Protein AF-A0A965BG59-F1 (afdb_monomer)

Secondary structure (DSSP, 8-state):
------PPPPPHHHHHHHHHHHHHTT-HHHHHHHHHHHHHH-TT-HHHHHHHHHHHHHHT-HHHHHHHHHHHHHHS-TTSTHHHHHHHHHHHHHHHTT-HHHHHHHIIIIIHHHGGG-TTTHHHHHHHHHHHHHTTSSGGGTPPP-GGGGS--SPPPTTTTT-HHHHHHHHHHHHHHT-HHHHHHHHHHHHHHHHH--STTTTTHHHHHHHHHHHHHHHHTT-HHHHHHHHHHHHHHHTTS-S-GGGGHHHHHHHHHHHHHHS--HHHHHHHHHHHHH-SS--HHHHHHHHHHHHHTT-HHHHHHHHHHHHHHTTTS-TT-HHHHHHHHHHHT-

Mean predicted aligned error: 5.62 Å

Nearest PDB structures (foldseek):
  5dse-assembly2_C  TM=5.560E-01  e=7.388E-03  Homo sapiens
  2vq2-assembly1_A-2  TM=5.352E-01  e=4.210E-02  Neisseria meningitidis
  3ieg-assembly2_B  TM=3.096E-01  e=1.153E-02  Mus musculus
  4hnw-assembly1_A  TM=2.136E-01  e=9.458E-02  Saccharomyces cerevisiae S288C
  7naz-assembly1_A  TM=4.293E-01  e=1.815E+00  Mycolicibacterium smegmatis MC2 155

pLDDT: mean 89.11, std 12.11, range [37.62, 98.5]

Structure (mmCIF, N/CA/C/O backbone):
data_AF-A0A965BG59-F1
#
_entry.id   AF-A0A965BG59-F1
#
loop_
_atom_site.group_PDB
_atom_site.id
_atom_site.type_symbol
_atom_site.label_atom_id
_atom_site.label_alt_id
_atom_site.label_comp_id
_atom_site.label_asym_id
_atom_site.label_entity_id
_atom_site.label_seq_id
_atom_site.pdbx_PDB_ins_code
_atom_site.Cartn_x
_atom_site.Cartn_y
_atom_site.Cartn_z
_atom_site.occupancy
_atom_site.B_iso_or_equiv
_atom_site.auth_seq_id
_atom_site.auth_comp_id
_atom_site.auth_asym_id
_atom_site.auth_atom_id
_atom_site.pdbx_PDB_model_num
ATOM 1 N N . MET A 1 1 ? 2.542 11.753 -57.839 1.00 39.34 1 MET A N 1
ATOM 2 C CA . MET A 1 1 ? 3.133 10.810 -56.871 1.00 39.34 1 MET A CA 1
ATOM 3 C C . MET A 1 1 ? 3.612 11.627 -55.691 1.00 39.34 1 MET A C 1
ATOM 5 O O . MET A 1 1 ? 4.672 12.229 -55.769 1.00 39.34 1 MET A O 1
ATOM 9 N N . THR A 1 2 ? 2.773 11.761 -54.670 1.00 37.62 2 THR A N 1
ATOM 10 C CA . THR A 1 2 ? 3.162 12.312 -53.371 1.00 37.62 2 THR A CA 1
ATOM 11 C C . THR A 1 2 ? 3.798 11.175 -52.588 1.00 37.62 2 THR A C 1
ATOM 13 O O . THR A 1 2 ? 3.112 10.238 -52.198 1.00 37.62 2 THR A O 1
ATOM 16 N N . THR A 1 3 ? 5.120 11.213 -52.452 1.00 41.81 3 THR A N 1
ATOM 17 C CA . THR A 1 3 ? 5.855 10.423 -51.464 1.00 41.81 3 THR A CA 1
ATOM 18 C C . THR A 1 3 ? 5.394 10.882 -50.089 1.00 41.81 3 THR A C 1
ATOM 20 O O . THR A 1 3 ? 5.757 11.975 -49.651 1.00 41.81 3 THR A O 1
ATOM 23 N N . GLU A 1 4 ? 4.532 10.087 -49.457 1.00 42.97 4 GLU A N 1
ATOM 24 C CA . GLU A 1 4 ? 4.273 10.194 -48.028 1.00 42.97 4 GLU A CA 1
ATOM 25 C C . GLU A 1 4 ? 5.614 10.039 -47.313 1.00 42.97 4 GLU A C 1
ATOM 27 O O . GLU A 1 4 ? 6.353 9.079 -47.524 1.00 42.97 4 GLU A O 1
ATOM 32 N N . CYS A 1 5 ? 5.973 11.067 -46.550 1.00 39.03 5 CYS A N 1
ATOM 33 C CA . CYS A 1 5 ? 7.101 11.022 -45.642 1.00 39.03 5 CYS A CA 1
ATOM 34 C C . CYS A 1 5 ? 6.706 10.028 -44.544 1.00 39.03 5 CYS A C 1
ATOM 36 O O . CYS A 1 5 ? 5.938 10.392 -43.654 1.00 39.03 5 CYS A O 1
ATOM 38 N N . GLU A 1 6 ? 7.133 8.767 -44.660 1.00 41.16 6 GLU A N 1
ATOM 39 C CA . GLU A 1 6 ? 6.987 7.780 -43.590 1.00 41.16 6 GLU A CA 1
ATOM 40 C C . GLU A 1 6 ? 7.731 8.316 -42.367 1.00 41.16 6 GLU A C 1
ATOM 42 O O . GLU A 1 6 ? 8.960 8.291 -42.287 1.00 41.16 6 GLU A O 1
ATOM 47 N N . VAL A 1 7 ? 6.972 8.873 -41.426 1.00 49.62 7 VAL A N 1
ATOM 48 C CA . VAL A 1 7 ? 7.475 9.139 -40.085 1.00 49.62 7 VAL A CA 1
ATOM 49 C C . VAL A 1 7 ? 7.841 7.769 -39.509 1.00 49.62 7 VAL A C 1
ATOM 51 O O . VAL A 1 7 ? 6.976 6.888 -39.514 1.00 49.62 7 VAL A O 1
ATOM 54 N N . PRO A 1 8 ? 9.091 7.544 -39.063 1.00 59.38 8 PRO A N 1
ATOM 55 C CA . PRO A 1 8 ? 9.470 6.259 -38.494 1.00 59.38 8 PRO A CA 1
ATOM 56 C C . PRO A 1 8 ? 8.527 5.929 -37.338 1.00 59.38 8 PRO A C 1
ATOM 58 O O . PRO A 1 8 ? 8.178 6.810 -36.546 1.00 59.38 8 PRO A O 1
ATOM 61 N N . ALA A 1 9 ? 8.081 4.672 -37.276 1.00 64.75 9 ALA A N 1
ATOM 62 C CA . ALA A 1 9 ? 7.253 4.210 -36.173 1.00 64.75 9 ALA A CA 1
ATOM 63 C C . ALA A 1 9 ? 7.970 4.535 -34.847 1.00 64.75 9 ALA A C 1
ATOM 65 O O . ALA A 1 9 ? 9.176 4.291 -34.748 1.00 64.75 9 ALA A O 1
ATOM 66 N N . PRO A 1 10 ? 7.277 5.140 -33.866 1.00 73.81 10 PRO A N 1
ATOM 67 C CA . PRO A 1 10 ? 7.888 5.464 -32.586 1.00 73.81 10 PRO A CA 1
ATOM 68 C C . PRO A 1 10 ? 8.366 4.184 -31.899 1.00 73.81 10 PRO A C 1
ATOM 70 O O . PRO A 1 10 ? 7.708 3.152 -31.990 1.00 73.81 10 PRO A O 1
ATOM 73 N N . ASP A 1 11 ? 9.512 4.271 -31.229 1.00 90.25 11 ASP A N 1
ATOM 74 C CA . ASP A 1 11 ? 10.068 3.195 -30.407 1.00 90.25 11 ASP A CA 1
ATOM 75 C C . ASP A 1 11 ? 9.152 2.917 -29.198 1.00 90.25 11 ASP A C 1
ATOM 77 O O . ASP A 1 11 ? 8.570 3.851 -28.634 1.00 90.25 11 ASP A O 1
ATOM 81 N N . ILE A 1 12 ? 9.037 1.651 -28.786 1.00 92.88 12 ILE A N 1
ATOM 82 C CA . ILE A 1 12 ? 8.250 1.236 -27.615 1.00 92.88 12 ILE A CA 1
ATOM 83 C C . ILE A 1 12 ? 8.715 1.995 -26.371 1.00 92.88 12 ILE A C 1
ATOM 85 O O . ILE A 1 12 ? 7.879 2.469 -25.605 1.00 92.88 12 ILE A O 1
ATOM 89 N N . GLU A 1 13 ? 10.022 2.207 -26.202 1.00 94.31 13 GLU A N 1
ATOM 90 C CA . GLU A 1 13 ? 10.561 2.944 -25.051 1.00 94.31 13 GLU A CA 1
ATOM 91 C C . GLU A 1 13 ? 10.015 4.383 -24.973 1.00 94.31 13 GLU A C 1
ATOM 93 O O . GLU A 1 13 ? 9.689 4.891 -23.894 1.00 94.31 13 GLU A O 1
ATOM 98 N N . VAL A 1 14 ? 9.860 5.050 -26.121 1.00 96.00 14 VAL A N 1
ATOM 99 C CA . VAL A 1 14 ? 9.296 6.406 -26.186 1.00 96.00 14 VAL A CA 1
ATOM 100 C C . VAL A 1 14 ? 7.823 6.385 -25.790 1.00 96.00 14 VAL A C 1
ATOM 102 O O . VAL A 1 14 ? 7.395 7.216 -24.987 1.00 96.00 14 VAL A O 1
ATOM 105 N N . LEU A 1 15 ? 7.064 5.413 -26.300 1.00 97.38 15 LEU A N 1
ATOM 106 C CA . LEU A 1 15 ? 5.645 5.261 -25.983 1.00 97.38 15 LEU A CA 1
ATOM 107 C C . LEU A 1 15 ? 5.417 4.903 -24.509 1.00 97.38 15 LEU A C 1
ATOM 109 O O . LEU A 1 15 ? 4.492 5.428 -23.896 1.00 97.38 15 LEU A O 1
ATOM 113 N N . VAL A 1 16 ? 6.263 4.063 -23.909 1.00 97.31 16 VAL A N 1
ATOM 114 C CA . VAL A 1 16 ? 6.207 3.736 -22.474 1.00 97.31 16 VAL A CA 1
ATOM 115 C C . VAL A 1 16 ? 6.390 5.002 -21.634 1.00 97.31 16 VAL A C 1
ATOM 117 O O . VAL A 1 16 ? 5.594 5.280 -20.734 1.00 97.31 16 VAL A O 1
ATOM 120 N N . ASN A 1 17 ? 7.408 5.809 -21.941 1.00 96.62 17 ASN A N 1
ATOM 121 C CA . ASN A 1 17 ? 7.656 7.065 -21.233 1.00 96.62 17 ASN A CA 1
ATOM 122 C C . ASN A 1 17 ? 6.501 8.066 -21.400 1.00 96.62 17 ASN A C 1
ATOM 124 O O . ASN A 1 17 ? 6.111 8.740 -20.438 1.00 96.62 17 ASN A O 1
ATOM 128 N N . GLU A 1 18 ? 5.931 8.142 -22.603 1.00 97.62 18 GLU A N 1
ATOM 129 C CA . GLU A 1 18 ? 4.739 8.937 -22.889 1.00 97.62 18 GLU A CA 1
ATOM 130 C C . GLU A 1 18 ? 3.533 8.459 -22.071 1.00 97.62 18 GLU A C 1
ATOM 132 O O . GLU A 1 18 ? 2.906 9.274 -21.390 1.00 97.62 18 GLU A O 1
ATOM 137 N N . ALA A 1 19 ? 3.255 7.153 -22.052 1.00 97.94 19 ALA A N 1
ATOM 138 C CA . ALA A 1 19 ? 2.172 6.561 -21.272 1.00 97.94 19 ALA A CA 1
ATOM 139 C C . ALA A 1 19 ? 2.294 6.930 -19.788 1.00 97.94 19 ALA A C 1
ATOM 141 O O . ALA A 1 19 ? 1.343 7.443 -19.200 1.00 97.94 19 ALA A O 1
ATOM 142 N N . PHE A 1 20 ? 3.479 6.783 -19.189 1.00 96.25 20 PHE A N 1
ATOM 143 C CA . PHE A 1 20 ? 3.707 7.181 -17.798 1.00 96.25 20 PHE A CA 1
ATOM 144 C C . PHE A 1 20 ? 3.515 8.678 -17.550 1.00 96.25 20 PHE A C 1
ATOM 146 O O . PHE A 1 20 ? 3.001 9.074 -16.501 1.00 96.25 20 PHE A O 1
ATOM 153 N N . SER A 1 21 ? 3.916 9.525 -18.498 1.00 96.56 21 SER A N 1
ATOM 154 C CA . SER A 1 21 ? 3.672 10.967 -18.420 1.00 96.56 21 SER A CA 1
ATOM 155 C C . SER A 1 21 ? 2.171 11.279 -18.423 1.00 96.56 21 SER A C 1
ATOM 157 O O . SER A 1 21 ? 1.693 12.043 -17.581 1.00 96.56 21 SER A O 1
ATOM 159 N N . LEU A 1 22 ? 1.410 10.631 -19.310 1.00 97.50 22 LEU A N 1
ATOM 160 C CA . LEU A 1 22 ? -0.042 10.781 -19.411 1.00 97.50 22 LEU A CA 1
ATOM 161 C C . LEU A 1 22 ? -0.763 10.253 -18.162 1.00 97.50 22 LEU A C 1
ATOM 163 O O . LEU A 1 22 ? -1.662 10.931 -17.663 1.00 97.50 22 LEU A O 1
ATOM 167 N N . ILE A 1 23 ? -0.336 9.109 -17.613 1.00 94.81 23 ILE A N 1
ATOM 168 C CA . ILE A 1 23 ? -0.871 8.530 -16.368 1.00 94.81 23 ILE A CA 1
ATOM 169 C C . ILE A 1 23 ? -0.657 9.494 -15.197 1.00 94.81 23 ILE A C 1
ATOM 171 O O . ILE A 1 23 ? -1.621 9.868 -14.528 1.00 94.81 23 ILE A O 1
ATOM 175 N N . ARG A 1 24 ? 0.573 9.990 -14.993 1.00 90.88 24 ARG A N 1
ATOM 176 C CA . ARG A 1 24 ? 0.872 10.984 -13.940 1.00 90.88 24 ARG A CA 1
ATOM 177 C C . ARG A 1 24 ? 0.091 12.285 -14.133 1.00 90.88 24 ARG A C 1
ATOM 179 O O . ARG A 1 24 ? -0.345 12.895 -13.160 1.00 90.88 24 ARG A O 1
ATOM 186 N N . GLY A 1 25 ? -0.113 12.688 -15.387 1.00 92.50 25 GLY A N 1
ATOM 187 C CA . GLY A 1 25 ? -0.945 13.828 -15.769 1.00 92.50 25 GLY A CA 1
ATOM 188 C C . GLY A 1 25 ? -2.454 13.568 -15.705 1.00 92.50 25 GLY A C 1
ATOM 189 O O . GLY A 1 25 ? -3.223 14.484 -15.994 1.00 92.50 25 GLY A O 1
ATOM 190 N N . ARG A 1 26 ? -2.887 12.351 -15.343 1.00 91.88 26 ARG A N 1
ATOM 191 C CA . ARG A 1 26 ? -4.295 11.918 -15.259 1.00 91.88 26 ARG A CA 1
ATOM 192 C C . ARG A 1 26 ? -5.063 12.051 -16.576 1.00 91.88 26 ARG A C 1
ATOM 194 O O . ARG A 1 26 ? -6.280 12.229 -16.594 1.00 91.88 26 ARG A O 1
ATOM 201 N N . ARG A 1 27 ? -4.355 11.938 -17.699 1.00 95.81 27 ARG A N 1
ATOM 202 C CA . ARG A 1 27 ? -4.915 11.922 -19.058 1.00 95.81 27 ARG A CA 1
ATOM 203 C C . ARG A 1 27 ? -5.209 10.478 -19.464 1.00 95.81 27 ARG A C 1
ATOM 205 O O . ARG A 1 27 ? -4.628 9.965 -20.411 1.00 95.81 27 ARG A O 1
ATOM 212 N N . PHE A 1 28 ? -6.083 9.809 -18.706 1.00 95.25 28 PHE A N 1
ATOM 213 C CA . PHE A 1 28 ? -6.269 8.352 -18.782 1.00 95.25 28 PHE A CA 1
ATOM 214 C C . PHE A 1 28 ? -6.758 7.848 -20.144 1.00 95.25 28 PHE A C 1
ATOM 216 O O . PHE A 1 28 ? -6.323 6.789 -20.576 1.00 95.25 28 PHE A O 1
ATOM 223 N N . GLY A 1 29 ? -7.603 8.615 -20.843 1.00 96.50 29 GLY A N 1
ATOM 224 C CA . GLY A 1 29 ? -8.035 8.261 -22.201 1.00 96.50 29 GLY A CA 1
ATOM 225 C C . GLY A 1 29 ? -6.858 8.181 -23.175 1.00 96.50 29 GLY A C 1
ATOM 226 O O . GLY A 1 29 ? -6.668 7.170 -23.831 1.00 96.50 29 GLY A O 1
ATOM 227 N N . GLU A 1 30 ? -6.002 9.202 -23.184 1.00 98.12 30 GLU A N 1
ATOM 228 C CA . GLU A 1 30 ? -4.819 9.228 -24.053 1.00 98.12 30 GLU A CA 1
ATOM 229 C C . GLU A 1 30 ? -3.765 8.210 -23.614 1.00 98.12 30 GLU A C 1
ATOM 231 O O . GLU A 1 30 ? -3.144 7.563 -24.448 1.00 98.12 30 GLU A O 1
ATOM 236 N N . ALA A 1 31 ? -3.580 8.024 -22.303 1.00 98.00 31 ALA A N 1
ATOM 237 C CA . ALA A 1 31 ? -2.701 6.979 -21.788 1.00 98.00 31 ALA A CA 1
ATOM 238 C C . ALA A 1 31 ? -3.145 5.589 -22.263 1.00 98.00 31 ALA A C 1
ATOM 240 O O . ALA A 1 31 ? -2.299 4.763 -22.598 1.00 98.00 31 ALA A O 1
ATOM 241 N N . ARG A 1 32 ? -4.459 5.338 -22.310 1.00 97.81 32 ARG A N 1
ATOM 242 C CA . ARG A 1 32 ? -5.028 4.086 -22.809 1.00 97.81 32 ARG A CA 1
ATOM 243 C C . ARG A 1 32 ? -4.711 3.880 -24.282 1.00 97.81 32 ARG A C 1
ATOM 245 O O . ARG A 1 32 ? -4.169 2.832 -24.610 1.00 97.81 32 ARG A O 1
ATOM 252 N N . ASP A 1 33 ? -4.955 4.885 -25.119 1.00 98.12 33 ASP A N 1
ATOM 253 C CA . ASP A 1 33 ? -4.637 4.824 -26.551 1.00 98.12 33 ASP A CA 1
ATOM 254 C C . ASP A 1 33 ? -3.139 4.526 -26.773 1.00 98.12 33 ASP A C 1
ATOM 256 O O . ASP A 1 33 ? -2.771 3.680 -27.591 1.00 98.12 33 ASP A O 1
ATOM 260 N N . THR A 1 34 ? -2.255 5.164 -25.995 1.00 98.25 34 THR A N 1
ATOM 261 C CA . THR A 1 34 ? -0.805 4.921 -26.059 1.00 98.25 34 THR A CA 1
ATOM 262 C C . THR A 1 34 ? -0.435 3.503 -25.619 1.00 98.25 34 THR A C 1
ATOM 264 O O . THR A 1 34 ? 0.366 2.843 -26.279 1.00 98.25 34 THR A O 1
ATOM 267 N N . VAL A 1 35 ? -1.020 3.000 -24.531 1.00 97.75 35 VAL A N 1
ATOM 268 C CA . VAL A 1 35 ? -0.768 1.639 -24.029 1.00 97.75 35 VAL A CA 1
ATOM 269 C C . VAL A 1 35 ? -1.323 0.566 -24.973 1.00 97.75 35 VAL A C 1
ATOM 271 O O . VAL A 1 35 ? -0.707 -0.487 -25.136 1.00 97.75 35 VAL A O 1
ATOM 274 N N . GLU A 1 36 ? -2.463 0.807 -25.618 1.00 97.19 36 GLU A N 1
ATOM 275 C CA . GLU A 1 36 ? -3.013 -0.080 -26.650 1.00 97.19 36 GLU A CA 1
ATOM 276 C C . GLU A 1 36 ? -2.092 -0.138 -27.871 1.00 97.19 36 GLU A C 1
ATOM 278 O O . GLU A 1 36 ? -1.781 -1.228 -28.348 1.00 97.19 36 GLU A O 1
ATOM 283 N N . ARG A 1 37 ? -1.543 1.006 -28.297 1.00 97.12 37 ARG A N 1
ATOM 284 C CA . ARG A 1 37 ? -0.541 1.058 -29.368 1.00 97.12 37 ARG A CA 1
ATOM 285 C C . ARG A 1 37 ? 0.725 0.264 -29.038 1.00 97.12 37 ARG A C 1
ATOM 287 O O . ARG A 1 37 ? 1.263 -0.401 -29.919 1.00 97.12 37 ARG A O 1
ATOM 294 N N . ILE A 1 38 ? 1.203 0.315 -27.792 1.00 97.44 38 ILE A N 1
ATOM 295 C CA . ILE A 1 38 ? 2.350 -0.500 -27.360 1.00 97.44 38 ILE A CA 1
ATOM 296 C C . ILE A 1 38 ? 2.025 -1.991 -27.512 1.00 97.44 38 ILE A C 1
ATOM 298 O O . ILE A 1 38 ? 2.819 -2.728 -28.087 1.00 97.44 38 ILE A O 1
ATOM 302 N N . GLU A 1 39 ? 0.844 -2.437 -27.075 1.00 95.25 39 GLU A N 1
ATOM 303 C CA . GLU A 1 39 ? 0.444 -3.847 -27.199 1.00 95.25 39 GLU A CA 1
ATOM 304 C C . GLU A 1 39 ? 0.242 -4.319 -28.642 1.00 95.25 39 GLU A C 1
ATOM 306 O O . GLU A 1 39 ? 0.404 -5.509 -28.928 1.00 95.25 39 GLU A O 1
ATOM 311 N N . GLU A 1 40 ? -0.156 -3.424 -29.547 1.00 96.38 40 GLU A N 1
ATOM 312 C CA . GLU A 1 40 ? -0.221 -3.719 -30.980 1.00 96.38 40 GLU A CA 1
ATOM 313 C C . GLU A 1 40 ? 1.171 -3.963 -31.572 1.00 96.38 40 GLU A C 1
ATOM 315 O O . GLU A 1 40 ? 1.311 -4.781 -32.484 1.00 96.38 40 GLU A O 1
ATOM 320 N N . MET A 1 41 ? 2.191 -3.276 -31.050 1.00 96.06 41 MET A N 1
ATOM 321 C CA . MET A 1 41 ? 3.583 -3.442 -31.464 1.00 96.06 41 MET A CA 1
ATOM 322 C C . MET A 1 41 ? 4.217 -4.688 -30.842 1.00 96.06 41 MET A C 1
ATOM 324 O O . MET A 1 41 ? 4.785 -5.507 -31.565 1.00 96.06 41 MET A O 1
ATOM 328 N N . ASP A 1 42 ? 4.102 -4.840 -29.522 1.00 95.81 42 ASP A N 1
ATOM 329 C CA . ASP A 1 42 ? 4.549 -6.017 -28.784 1.00 95.81 42 ASP A CA 1
ATOM 330 C C . ASP A 1 42 ? 3.732 -6.208 -27.497 1.00 95.81 42 ASP A C 1
ATOM 332 O O . ASP A 1 42 ? 3.923 -5.541 -26.481 1.00 95.81 42 ASP A O 1
ATOM 336 N N . ARG A 1 43 ? 2.818 -7.181 -27.522 1.00 94.50 43 ARG A N 1
ATOM 337 C CA . ARG A 1 43 ? 1.996 -7.545 -26.358 1.00 94.50 43 ARG A CA 1
ATOM 338 C C . ARG A 1 43 ? 2.808 -8.179 -25.220 1.00 94.50 43 ARG A C 1
ATOM 340 O O . ARG A 1 43 ? 2.315 -8.231 -24.095 1.00 94.50 43 ARG A O 1
ATOM 347 N N . ALA A 1 44 ? 3.994 -8.711 -25.507 1.00 95.38 44 ALA A N 1
ATOM 348 C CA . ALA A 1 44 ? 4.871 -9.310 -24.508 1.00 95.38 44 ALA A CA 1
ATOM 349 C C . ALA A 1 44 ? 5.865 -8.297 -23.917 1.00 95.38 44 ALA A C 1
ATOM 351 O O . ALA A 1 44 ? 6.626 -8.674 -23.025 1.00 95.38 44 ALA A O 1
ATOM 352 N N . ASP A 1 45 ? 5.848 -7.031 -24.361 1.00 96.44 45 ASP A N 1
ATOM 353 C CA . ASP A 1 45 ? 6.747 -6.018 -23.817 1.00 96.44 45 ASP A CA 1
ATOM 354 C C . ASP A 1 45 ? 6.451 -5.771 -22.325 1.00 96.44 45 ASP A C 1
ATOM 356 O O . ASP A 1 45 ? 5.330 -5.394 -21.945 1.00 96.44 45 ASP A O 1
ATOM 360 N N . PRO A 1 46 ? 7.447 -5.963 -21.446 1.00 95.50 46 PRO A N 1
ATOM 361 C CA . PRO A 1 46 ? 7.188 -6.009 -20.021 1.00 95.50 46 PRO A CA 1
ATOM 362 C C . PRO A 1 46 ? 7.050 -4.613 -19.395 1.00 95.50 46 PRO A C 1
ATOM 364 O O . PRO A 1 46 ? 6.442 -4.476 -18.327 1.00 95.50 46 PRO A O 1
ATOM 367 N N . PHE A 1 47 ? 7.526 -3.565 -20.076 1.00 96.06 47 PHE A N 1
ATOM 368 C CA . PHE A 1 47 ? 7.322 -2.172 -19.680 1.00 96.06 47 PHE A CA 1
ATOM 369 C C . PHE A 1 47 ? 5.980 -1.615 -20.181 1.00 96.06 47 PHE A C 1
ATOM 371 O O . PHE A 1 47 ? 5.342 -0.832 -19.476 1.00 96.06 47 PHE A O 1
ATOM 378 N N . GLY A 1 48 ? 5.498 -2.066 -21.339 1.00 97.19 48 GLY A N 1
ATOM 379 C CA . GLY A 1 48 ? 4.141 -1.828 -21.823 1.00 97.19 48 GLY A CA 1
ATOM 380 C C . GLY A 1 48 ? 3.098 -2.426 -20.881 1.00 97.19 48 GLY A C 1
ATOM 381 O O . GLY A 1 48 ? 2.156 -1.739 -20.473 1.00 97.19 48 GLY A O 1
ATOM 382 N N . ALA A 1 49 ? 3.313 -3.671 -20.443 1.00 97.38 49 ALA A N 1
ATOM 383 C CA . ALA A 1 49 ? 2.490 -4.300 -19.412 1.00 97.38 49 ALA A CA 1
ATOM 384 C C . ALA A 1 49 ? 2.539 -3.529 -18.080 1.00 97.38 49 ALA A C 1
ATOM 386 O O . ALA A 1 49 ? 1.503 -3.307 -17.452 1.00 97.38 49 ALA A O 1
ATOM 387 N N . HIS A 1 50 ? 3.723 -3.061 -17.676 1.00 97.19 50 HIS A N 1
ATOM 388 C CA . HIS A 1 50 ? 3.900 -2.243 -16.476 1.00 97.19 50 HIS A CA 1
ATOM 389 C C . HIS A 1 50 ? 3.099 -0.927 -16.543 1.00 97.19 50 HIS A C 1
ATOM 391 O O . HIS A 1 50 ? 2.338 -0.614 -15.623 1.00 97.19 50 HIS A O 1
ATOM 397 N N . ALA A 1 51 ? 3.187 -0.194 -17.659 1.00 97.75 51 ALA A N 1
ATOM 398 C CA . ALA A 1 51 ? 2.417 1.030 -17.887 1.00 97.75 51 ALA A CA 1
ATOM 399 C C . ALA A 1 51 ? 0.899 0.773 -17.868 1.00 97.75 51 ALA A C 1
ATOM 401 O O . ALA A 1 51 ? 0.148 1.545 -17.269 1.00 97.75 51 ALA A O 1
ATOM 402 N N . ARG A 1 52 ? 0.438 -0.342 -18.450 1.00 97.81 52 ARG A N 1
ATOM 403 C CA . ARG A 1 52 ? -0.973 -0.754 -18.395 1.00 97.81 52 ARG A CA 1
ATOM 404 C C . ARG A 1 52 ? -1.460 -1.000 -16.975 1.00 97.81 52 ARG A C 1
ATOM 406 O O . ARG A 1 52 ? -2.556 -0.575 -16.614 1.00 97.81 52 ARG A O 1
ATOM 413 N N . ILE A 1 53 ? -0.670 -1.706 -16.172 1.00 97.19 53 ILE A N 1
ATOM 414 C CA . ILE A 1 53 ? -1.037 -1.985 -14.785 1.00 97.19 53 ILE A CA 1
ATOM 415 C C . ILE A 1 53 ? -1.160 -0.668 -14.006 1.00 97.19 53 ILE A C 1
ATOM 417 O O . ILE A 1 53 ? -2.152 -0.469 -13.304 1.00 97.19 53 ILE A O 1
ATOM 421 N N . HIS A 1 54 ? -0.217 0.260 -14.192 1.00 95.44 54 HIS A N 1
ATOM 422 C CA . HIS A 1 54 ? -0.298 1.600 -13.610 1.00 95.44 54 HIS A CA 1
ATOM 423 C C . HIS A 1 54 ? -1.542 2.372 -14.051 1.00 95.44 54 HIS A C 1
ATOM 425 O O . HIS A 1 54 ? -2.230 2.931 -13.203 1.00 95.44 54 HIS A O 1
ATOM 431 N N . LEU A 1 55 ? -1.893 2.340 -15.340 1.00 96.50 55 LEU A N 1
ATOM 432 C CA . LEU A 1 55 ? -3.126 2.958 -15.830 1.00 96.50 55 LEU A CA 1
ATOM 433 C C . LEU A 1 55 ? -4.346 2.476 -15.029 1.00 96.50 55 LEU A C 1
ATOM 435 O O . LEU A 1 55 ? -5.128 3.296 -14.555 1.00 96.50 55 LEU A O 1
ATOM 439 N N . HIS A 1 56 ? -4.473 1.167 -14.797 1.00 96.06 56 HIS A N 1
ATOM 440 C CA . HIS A 1 56 ? -5.588 0.621 -14.021 1.00 96.06 56 HIS A CA 1
ATOM 441 C C . HIS A 1 56 ? -5.530 0.958 -12.522 1.00 96.06 56 HIS A C 1
ATOM 443 O O . HIS A 1 56 ? -6.583 1.121 -11.898 1.00 96.06 56 HIS A O 1
ATOM 449 N N . ILE A 1 57 ? -4.332 1.070 -11.936 1.00 92.38 57 ILE A N 1
ATOM 450 C CA . ILE A 1 57 ? -4.149 1.517 -10.546 1.00 92.38 57 ILE A CA 1
ATOM 451 C C . ILE A 1 57 ? -4.610 2.971 -10.393 1.00 92.38 57 ILE A C 1
ATOM 453 O O . ILE A 1 57 ? -5.407 3.280 -9.508 1.00 92.38 57 ILE A O 1
ATOM 457 N N . ASP A 1 58 ? -4.122 3.860 -11.252 1.00 91.12 58 ASP A N 1
ATOM 458 C CA . ASP A 1 58 ? -4.343 5.301 -11.135 1.00 91.12 58 ASP A CA 1
ATOM 459 C C . ASP A 1 58 ? -5.754 5.727 -11.590 1.00 91.12 58 ASP A C 1
ATOM 461 O O . ASP A 1 58 ? -6.321 6.677 -11.042 1.00 91.12 58 ASP A O 1
ATOM 465 N N . GLU A 1 59 ? -6.359 5.002 -12.540 1.00 91.81 59 GLU A N 1
ATOM 466 C CA . GLU A 1 59 ? -7.749 5.209 -12.975 1.00 91.81 59 GLU A CA 1
ATOM 467 C C . GLU A 1 59 ? -8.772 4.568 -12.015 1.00 91.81 59 GLU A C 1
ATOM 469 O O . GLU A 1 59 ? -9.947 4.939 -12.002 1.00 91.81 59 GLU A O 1
ATOM 474 N N . GLY A 1 60 ? -8.345 3.619 -11.175 1.00 91.19 60 GLY A N 1
ATOM 475 C CA . GLY A 1 60 ? -9.209 2.938 -10.209 1.00 91.19 60 GLY A CA 1
ATOM 476 C C . GLY A 1 60 ? -10.016 1.768 -10.786 1.00 91.19 60 GLY A C 1
ATOM 477 O O . GLY A 1 60 ? -10.990 1.323 -10.166 1.00 91.19 60 GLY A O 1
ATOM 478 N N . THR A 1 61 ? -9.641 1.246 -11.956 1.00 93.50 61 THR A N 1
ATOM 479 C CA . THR A 1 61 ? -10.293 0.116 -12.650 1.00 93.50 61 THR A CA 1
ATOM 480 C C . THR A 1 61 ? -9.654 -1.222 -12.253 1.00 93.50 61 THR A C 1
ATOM 482 O O . THR A 1 61 ? -9.125 -1.960 -13.084 1.00 93.50 61 THR A O 1
ATOM 485 N N . PHE A 1 62 ? -9.663 -1.528 -10.954 1.00 94.75 62 PHE A N 1
ATOM 486 C CA . PHE A 1 62 ? -8.846 -2.609 -10.388 1.00 94.75 62 PHE A CA 1
ATOM 487 C C . PHE A 1 62 ? -9.189 -4.017 -10.883 1.00 94.75 62 PHE A C 1
ATOM 489 O O . PHE A 1 62 ? -8.276 -4.814 -11.062 1.00 94.75 62 PHE A O 1
ATOM 496 N N . GLU A 1 63 ? -10.467 -4.331 -11.124 1.00 95.19 63 GLU A N 1
ATOM 497 C CA . GLU A 1 63 ? -10.876 -5.653 -11.637 1.00 95.19 63 GLU A CA 1
ATOM 498 C C . GLU A 1 63 ? -10.228 -5.955 -12.991 1.00 95.19 63 GLU A C 1
ATOM 500 O O . GLU A 1 63 ? -9.587 -6.992 -13.150 1.00 95.19 63 GLU A O 1
ATOM 505 N N . GLU A 1 64 ? -10.318 -5.011 -13.933 1.00 95.50 64 GLU A N 1
ATOM 506 C CA . GLU A 1 64 ? -9.684 -5.148 -15.248 1.00 95.50 64 GLU A CA 1
ATOM 507 C C . GLU A 1 64 ? -8.154 -5.204 -15.122 1.00 95.50 64 GLU A C 1
ATOM 509 O O . GLU A 1 64 ? -7.506 -6.014 -15.783 1.00 95.50 64 GLU A O 1
ATOM 514 N N . GLY A 1 65 ? -7.575 -4.402 -14.220 1.00 96.69 65 GLY A N 1
ATOM 515 C CA . GLY A 1 65 ? -6.142 -4.443 -13.931 1.00 96.69 65 GLY A CA 1
ATOM 516 C C . GLY A 1 65 ? -5.663 -5.809 -13.433 1.00 96.69 65 GLY A C 1
ATOM 517 O O . GLY A 1 65 ? -4.630 -6.295 -13.893 1.00 96.69 65 GLY A O 1
ATOM 518 N N . VAL A 1 66 ? -6.418 -6.456 -12.537 1.00 97.62 66 VAL A N 1
ATOM 519 C CA . VAL A 1 66 ? -6.121 -7.820 -12.070 1.00 97.62 66 VAL A CA 1
ATOM 520 C C . VAL A 1 66 ? -6.252 -8.822 -13.209 1.00 97.62 66 VAL A C 1
ATOM 522 O O . VAL A 1 66 ? -5.340 -9.622 -13.405 1.00 97.62 66 VAL A O 1
ATOM 525 N N . GLU A 1 67 ? -7.353 -8.788 -13.962 1.00 97.19 67 GLU A N 1
ATOM 526 C CA . GLU A 1 67 ? -7.597 -9.726 -15.063 1.00 97.19 67 GLU A CA 1
ATOM 527 C C . GLU A 1 67 ? -6.467 -9.673 -16.096 1.00 97.19 67 GLU A C 1
ATOM 529 O O . GLU A 1 67 ? -5.844 -10.694 -16.402 1.00 97.19 67 GLU A O 1
ATOM 534 N N . ARG A 1 68 ? -6.145 -8.470 -16.584 1.00 96.75 68 ARG A N 1
ATOM 535 C CA . ARG A 1 68 ? -5.096 -8.274 -17.590 1.00 96.75 68 ARG A CA 1
ATOM 536 C C . ARG A 1 68 ? -3.705 -8.560 -17.041 1.00 96.75 68 ARG A C 1
ATOM 538 O O . ARG A 1 68 ? -2.911 -9.207 -17.720 1.00 96.75 68 ARG A O 1
ATOM 545 N N . GLY A 1 69 ? -3.411 -8.118 -15.818 1.00 97.56 69 GLY A N 1
ATOM 546 C CA . GLY A 1 69 ? -2.119 -8.348 -15.177 1.00 97.56 69 GLY A CA 1
ATOM 547 C C . GLY A 1 69 ? -1.840 -9.833 -14.941 1.00 97.56 69 GLY A C 1
ATOM 548 O O . GLY A 1 69 ? -0.759 -10.315 -15.276 1.00 97.56 69 GLY A O 1
ATOM 549 N N . ILE A 1 70 ? -2.826 -10.588 -14.442 1.00 97.44 70 ILE A N 1
ATOM 550 C CA . ILE A 1 70 ? -2.712 -12.045 -14.282 1.00 97.44 70 ILE A CA 1
ATOM 551 C C . ILE A 1 70 ? -2.564 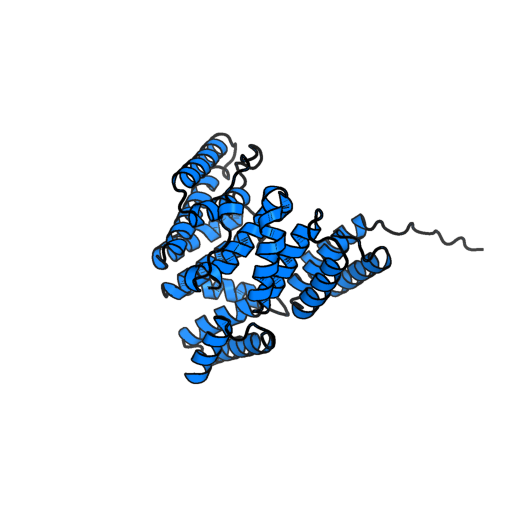-12.725 -15.642 1.00 97.44 70 ILE A C 1
ATOM 553 O O . ILE A 1 70 ? -1.707 -13.597 -15.779 1.00 97.44 70 ILE A O 1
ATOM 557 N N . ALA A 1 71 ? -3.352 -12.338 -16.651 1.00 97.44 71 ALA A N 1
ATOM 558 C CA . ALA A 1 71 ? -3.234 -12.915 -17.989 1.00 97.44 71 ALA A CA 1
ATOM 559 C C . ALA A 1 71 ? -1.823 -12.714 -18.568 1.00 97.44 71 ALA A C 1
ATOM 561 O O . ALA A 1 71 ? -1.211 -13.671 -19.045 1.00 97.44 71 ALA A O 1
ATOM 562 N N . TYR A 1 72 ? -1.273 -11.502 -18.448 1.00 97.94 72 TYR A N 1
ATOM 563 C CA . TYR A 1 72 ? 0.087 -11.188 -18.878 1.00 97.94 72 TYR A CA 1
ATOM 564 C C . TYR A 1 72 ? 1.144 -12.008 -18.114 1.00 97.94 72 TYR A C 1
ATOM 566 O O . TYR A 1 72 ? 1.978 -12.657 -18.744 1.00 97.94 72 TYR A O 1
ATOM 574 N N . LEU A 1 73 ? 1.084 -12.053 -16.777 1.00 97.38 73 LEU A N 1
ATOM 575 C CA . LEU A 1 73 ? 2.037 -12.796 -15.931 1.00 97.38 73 LEU A CA 1
ATOM 576 C C . LEU A 1 73 ? 1.875 -14.322 -15.997 1.00 97.38 73 LEU A C 1
ATOM 578 O O . LEU A 1 73 ? 2.715 -15.055 -15.484 1.00 97.38 73 LEU A O 1
ATOM 582 N N . THR A 1 74 ? 0.780 -14.811 -16.576 1.00 95.69 74 THR A N 1
ATOM 583 C CA . THR A 1 74 ? 0.590 -16.238 -16.870 1.00 95.69 74 THR A CA 1
ATOM 584 C C . THR A 1 74 ? 1.209 -16.600 -18.217 1.00 95.69 74 THR A C 1
ATOM 586 O O . THR A 1 74 ? 1.714 -17.707 -18.388 1.00 95.69 74 THR A O 1
ATOM 589 N N . ALA A 1 75 ? 1.160 -15.679 -19.183 1.00 97.12 75 ALA A N 1
ATOM 590 C CA . ALA A 1 75 ? 1.730 -15.871 -20.512 1.00 97.12 75 ALA A CA 1
ATOM 591 C C . ALA A 1 75 ? 3.251 -15.640 -20.561 1.00 97.12 75 ALA A C 1
ATOM 593 O O . ALA A 1 75 ? 3.909 -16.161 -21.459 1.00 97.12 75 ALA A O 1
ATOM 594 N N . ASN A 1 76 ? 3.799 -14.886 -19.604 1.00 96.94 76 ASN A N 1
ATOM 595 C CA . ASN A 1 76 ? 5.212 -14.513 -19.518 1.00 96.94 76 ASN A CA 1
ATOM 596 C C . ASN A 1 76 ? 5.819 -14.974 -18.187 1.00 96.94 76 ASN A C 1
ATOM 598 O O . ASN A 1 76 ? 5.087 -15.203 -17.229 1.00 96.94 76 ASN A O 1
ATOM 602 N N . ASP A 1 77 ? 7.147 -15.104 -18.109 1.00 95.38 77 ASP A N 1
ATOM 603 C CA . ASP A 1 77 ? 7.817 -15.532 -16.874 1.00 95.38 77 ASP A CA 1
ATOM 604 C C . ASP A 1 77 ? 7.671 -14.459 -15.771 1.00 95.38 77 ASP A C 1
ATOM 606 O O . ASP A 1 77 ? 8.226 -13.362 -15.913 1.00 95.38 77 ASP A O 1
ATOM 610 N N . PRO A 1 78 ? 6.954 -14.736 -14.662 1.00 95.62 78 PRO A N 1
ATOM 611 C CA . PRO A 1 78 ? 6.787 -13.771 -13.580 1.00 95.62 78 PRO A CA 1
ATOM 612 C C . PRO A 1 78 ? 8.067 -13.547 -12.761 1.00 95.62 78 PRO A C 1
ATOM 614 O O . PRO A 1 78 ? 8.115 -12.609 -11.967 1.00 95.62 78 PRO A O 1
ATOM 617 N N . PHE A 1 79 ? 9.089 -14.395 -12.914 1.00 93.75 79 PHE A N 1
ATOM 618 C CA . PHE A 1 79 ? 10.358 -14.293 -12.192 1.00 93.75 79 PHE A CA 1
ATOM 619 C C . PHE A 1 79 ? 11.405 -13.437 -12.921 1.00 93.75 79 PHE A C 1
ATOM 621 O O . PHE A 1 79 ? 12.454 -13.144 -12.343 1.00 93.75 79 PHE A O 1
ATOM 628 N N . ASP A 1 80 ? 11.134 -13.025 -14.162 1.00 89.81 80 ASP A N 1
ATOM 629 C CA . ASP A 1 80 ? 12.104 -12.327 -15.004 1.00 89.81 80 ASP A CA 1
ATOM 630 C C . ASP A 1 80 ? 12.043 -10.800 -14.847 1.00 89.81 80 ASP A C 1
ATOM 632 O O . ASP A 1 80 ? 10.989 -10.185 -15.005 1.00 89.81 80 ASP A O 1
ATOM 636 N N . GLY A 1 81 ? 13.192 -10.182 -14.561 1.00 88.38 81 GLY A N 1
ATOM 637 C CA . GLY A 1 81 ? 13.388 -8.728 -14.529 1.00 88.38 81 GLY A CA 1
ATOM 638 C C . GLY A 1 81 ? 12.220 -7.920 -13.943 1.00 88.38 81 GLY A C 1
ATOM 639 O O . GLY A 1 81 ? 11.822 -8.091 -12.788 1.00 88.38 81 GLY A O 1
ATOM 640 N N . ILE A 1 82 ? 11.667 -7.020 -14.761 1.00 92.00 82 ILE A N 1
ATOM 641 C CA . ILE A 1 82 ? 10.553 -6.134 -14.390 1.00 92.00 82 ILE A CA 1
ATOM 642 C C . ILE A 1 82 ? 9.241 -6.897 -14.124 1.00 92.00 82 ILE A C 1
ATOM 644 O O . ILE A 1 82 ? 8.368 -6.374 -13.435 1.00 92.00 82 ILE A O 1
ATOM 648 N N . ASN A 1 83 ? 9.082 -8.146 -14.579 1.00 95.00 83 ASN A N 1
ATOM 649 C CA . ASN A 1 83 ? 7.869 -8.915 -14.291 1.00 95.00 83 ASN A CA 1
ATOM 650 C C . ASN A 1 83 ? 7.728 -9.223 -12.797 1.00 95.00 83 ASN A C 1
ATOM 652 O O . ASN A 1 83 ? 6.602 -9.243 -12.302 1.00 95.00 83 ASN A O 1
ATOM 656 N N . VAL A 1 84 ? 8.835 -9.328 -12.049 1.00 94.56 84 VAL A N 1
ATOM 657 C CA . VAL A 1 84 ? 8.795 -9.386 -10.576 1.00 94.56 84 VAL A CA 1
ATOM 658 C C . VAL A 1 84 ? 8.124 -8.129 -10.014 1.00 94.56 84 VAL A C 1
ATOM 660 O O . VAL A 1 84 ? 7.253 -8.223 -9.150 1.00 94.56 84 VAL A O 1
ATOM 663 N N . HIS A 1 85 ? 8.448 -6.953 -10.549 1.00 94.44 85 HIS A N 1
ATOM 664 C CA . HIS A 1 85 ? 7.821 -5.693 -10.151 1.00 94.44 85 HIS A CA 1
ATOM 665 C C . HIS A 1 85 ? 6.344 -5.629 -10.580 1.00 94.44 85 HIS A C 1
ATOM 667 O O . HIS A 1 85 ? 5.480 -5.223 -9.804 1.00 94.44 85 HIS A O 1
ATOM 673 N N . ASN A 1 86 ? 6.010 -6.131 -11.772 1.00 96.19 86 ASN A N 1
ATOM 674 C CA . ASN A 1 86 ? 4.619 -6.253 -12.217 1.00 96.19 86 ASN A CA 1
ATOM 675 C C . ASN A 1 86 ? 3.798 -7.179 -11.305 1.00 96.19 86 ASN A C 1
ATOM 677 O O . ASN A 1 86 ? 2.631 -6.888 -11.035 1.00 96.19 86 ASN A O 1
ATOM 681 N N . THR A 1 87 ? 4.398 -8.244 -10.757 1.00 96.69 87 THR A N 1
ATOM 682 C CA . THR A 1 87 ? 3.715 -9.107 -9.777 1.00 96.69 87 THR A CA 1
ATOM 683 C C . THR A 1 87 ? 3.360 -8.356 -8.494 1.00 96.69 87 THR A C 1
ATOM 685 O O . THR A 1 87 ? 2.281 -8.583 -7.948 1.00 96.69 87 THR A O 1
ATOM 688 N N . MET A 1 88 ? 4.194 -7.400 -8.065 1.00 95.12 88 MET A N 1
ATOM 689 C CA . MET A 1 88 ? 3.905 -6.523 -6.924 1.00 95.12 88 MET A CA 1
ATOM 690 C C . MET A 1 88 ? 2.676 -5.657 -7.164 1.00 95.12 88 MET A C 1
ATOM 692 O O . MET A 1 88 ? 1.786 -5.604 -6.313 1.00 95.12 88 MET A O 1
ATOM 696 N N . HIS A 1 89 ? 2.556 -5.058 -8.345 1.00 95.88 89 HIS A N 1
ATOM 697 C CA . HIS A 1 89 ? 1.369 -4.278 -8.671 1.00 95.88 89 HIS A CA 1
ATOM 698 C C . HIS A 1 89 ? 0.100 -5.124 -8.766 1.00 95.88 89 HIS A C 1
ATOM 700 O O . HIS A 1 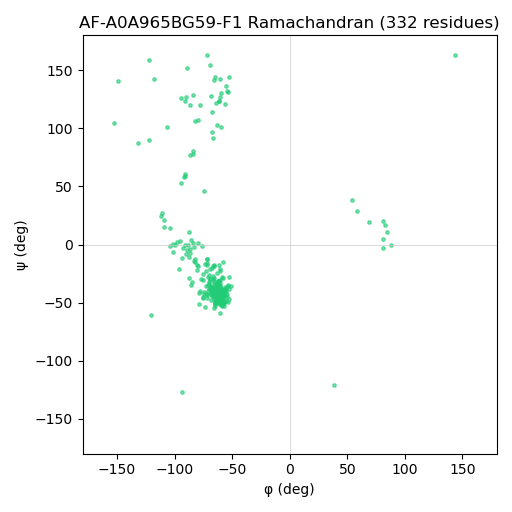89 ? -0.940 -4.721 -8.249 1.00 95.88 89 HIS A O 1
ATOM 706 N N . VAL A 1 90 ? 0.174 -6.312 -9.372 1.00 97.56 90 VAL A N 1
ATOM 707 C CA . VAL A 1 90 ? -0.970 -7.237 -9.423 1.00 97.56 90 VAL A CA 1
ATOM 708 C C . VAL A 1 90 ? -1.384 -7.670 -8.016 1.00 97.56 90 VAL A C 1
ATOM 710 O O . VAL A 1 90 ? -2.572 -7.664 -7.693 1.00 97.56 90 VAL A O 1
ATOM 713 N N . ALA A 1 91 ? -0.423 -7.976 -7.144 1.00 97.31 91 ALA A N 1
ATOM 714 C CA . ALA A 1 91 ? -0.695 -8.295 -5.749 1.00 97.31 91 ALA A CA 1
ATOM 715 C C . ALA A 1 91 ? -1.320 -7.105 -4.991 1.00 97.31 91 ALA A C 1
ATOM 717 O O . ALA A 1 91 ? -2.241 -7.312 -4.198 1.00 97.31 91 ALA A O 1
ATOM 718 N N . SER A 1 92 ? -0.895 -5.868 -5.259 1.00 95.12 92 SER A N 1
ATOM 719 C CA . SER A 1 92 ? -1.511 -4.656 -4.696 1.00 95.12 92 SER A CA 1
ATOM 720 C C . SER A 1 92 ? -2.957 -4.464 -5.178 1.00 95.12 92 SER A C 1
ATOM 722 O O . SER A 1 92 ? -3.853 -4.249 -4.362 1.00 95.12 92 SER A O 1
ATOM 724 N N . LEU A 1 93 ? -3.227 -4.649 -6.474 1.00 96.38 93 LEU A N 1
ATOM 725 C CA . LEU A 1 93 ? -4.583 -4.607 -7.035 1.00 96.38 93 LEU A CA 1
ATOM 726 C C . LEU A 1 93 ? -5.512 -5.655 -6.400 1.00 96.38 93 LEU A C 1
ATOM 728 O O . LEU A 1 93 ? -6.665 -5.361 -6.078 1.00 96.38 93 LEU A O 1
ATOM 732 N N . LEU A 1 94 ? -5.005 -6.870 -6.169 1.00 96.94 94 LEU A N 1
ATOM 733 C CA . LEU A 1 94 ? -5.735 -7.918 -5.452 1.00 96.94 94 LEU A CA 1
ATOM 734 C C . LEU A 1 94 ? -6.066 -7.497 -4.009 1.00 96.94 94 LEU A C 1
ATOM 736 O O . LEU A 1 94 ? -7.189 -7.732 -3.560 1.00 96.94 94 LEU A O 1
ATOM 740 N N . MET A 1 95 ? -5.144 -6.828 -3.302 1.00 95.00 95 MET A N 1
ATOM 741 C CA . MET A 1 95 ? -5.425 -6.283 -1.963 1.00 95.00 95 MET A CA 1
ATOM 742 C C . MET A 1 95 ? -6.514 -5.209 -1.998 1.00 95.00 95 MET A C 1
ATOM 744 O O . MET A 1 95 ? -7.386 -5.204 -1.127 1.00 95.00 95 MET A O 1
ATOM 748 N N . GLU A 1 96 ? -6.513 -4.316 -2.989 1.00 93.50 96 GLU A N 1
ATOM 749 C CA . GLU A 1 96 ? -7.549 -3.279 -3.132 1.00 93.50 96 GLU A CA 1
ATOM 750 C C . GLU A 1 96 ? -8.948 -3.876 -3.356 1.00 93.50 96 GLU A C 1
ATOM 752 O O . GLU A 1 96 ? -9.944 -3.331 -2.877 1.00 93.50 96 GLU A O 1
ATOM 757 N N . LEU A 1 97 ? -9.031 -5.036 -4.011 1.00 93.88 97 LEU A N 1
ATOM 758 C CA . LEU A 1 97 ? -10.274 -5.786 -4.226 1.00 93.88 97 LEU A CA 1
ATOM 759 C C . LEU A 1 97 ? -10.656 -6.720 -3.065 1.00 93.88 97 LEU A C 1
ATOM 761 O O . LEU A 1 97 ? -11.628 -7.463 -3.184 1.00 93.88 97 LEU A O 1
ATOM 765 N N . GLY A 1 98 ? -9.911 -6.715 -1.955 1.00 93.44 98 GLY A N 1
ATOM 766 C CA . GLY A 1 98 ? -10.169 -7.608 -0.820 1.00 93.44 98 GLY A CA 1
ATOM 767 C C . GLY A 1 98 ? -9.884 -9.088 -1.118 1.00 93.44 98 GLY A C 1
ATOM 768 O O . GLY A 1 98 ? -10.374 -9.965 -0.410 1.00 93.44 98 GLY A O 1
ATOM 769 N N . ARG A 1 99 ? -9.096 -9.385 -2.161 1.00 95.56 99 ARG A N 1
ATOM 770 C CA . ARG A 1 99 ? -8.656 -10.735 -2.563 1.00 95.56 99 ARG A CA 1
ATOM 771 C C . ARG A 1 99 ? -7.286 -11.053 -1.965 1.00 95.56 99 ARG A C 1
ATOM 773 O O . ARG A 1 99 ? -6.328 -11.378 -2.674 1.00 95.56 99 ARG A O 1
ATOM 780 N N . ALA A 1 100 ? -7.170 -10.889 -0.651 1.00 94.88 100 ALA A N 1
ATOM 781 C CA . ALA A 1 100 ? -5.893 -10.947 0.050 1.00 94.88 100 ALA A CA 1
ATOM 782 C C . ALA A 1 100 ? -5.216 -12.318 -0.051 1.00 94.88 100 ALA A C 1
ATOM 784 O O . ALA A 1 100 ? -3.997 -12.387 -0.162 1.00 94.88 100 ALA A O 1
ATOM 785 N N . THR A 1 101 ? -5.986 -13.407 -0.089 1.00 94.81 101 THR A N 1
ATOM 786 C CA . THR A 1 101 ? -5.455 -14.767 -0.250 1.00 94.81 101 THR A CA 1
ATOM 787 C C . THR A 1 101 ? -4.636 -14.888 -1.533 1.00 94.81 101 THR A C 1
ATOM 789 O O . THR A 1 101 ? -3.490 -15.334 -1.491 1.00 94.81 101 THR A O 1
ATOM 792 N N . ALA A 1 102 ? -5.191 -14.424 -2.656 1.00 96.31 102 ALA A N 1
ATOM 793 C CA . ALA A 1 102 ? -4.504 -14.430 -3.942 1.00 96.31 102 ALA A CA 1
ATOM 794 C C . ALA A 1 102 ? -3.319 -13.451 -3.962 1.00 96.31 102 ALA A C 1
ATOM 796 O O . ALA A 1 102 ? -2.269 -13.770 -4.515 1.00 96.31 102 ALA A O 1
ATOM 797 N N . SER A 1 103 ? -3.456 -12.274 -3.338 1.00 97.19 103 SER A N 1
ATOM 798 C CA . SER A 1 103 ? -2.339 -11.328 -3.211 1.00 97.19 103 SER A CA 1
ATOM 799 C C . SER A 1 103 ? -1.148 -11.952 -2.483 1.00 97.19 103 SER A C 1
ATOM 801 O O . SER A 1 103 ? -0.025 -11.916 -2.984 1.00 97.19 103 SER A O 1
ATOM 803 N N . ILE A 1 104 ? -1.391 -12.569 -1.324 1.00 96.62 104 ILE A N 1
ATOM 804 C CA . ILE A 1 104 ? -0.340 -13.182 -0.512 1.00 96.62 104 ILE A CA 1
ATOM 805 C C . ILE A 1 104 ? 0.306 -14.358 -1.250 1.00 96.62 104 ILE A C 1
ATOM 807 O O . ILE A 1 104 ? 1.516 -14.537 -1.155 1.00 96.62 104 ILE A O 1
ATOM 811 N N . GLU A 1 105 ? -0.456 -15.124 -2.036 1.00 96.06 105 GLU A N 1
ATOM 812 C CA . GLU A 1 105 ? 0.112 -16.182 -2.879 1.00 96.06 105 GLU A CA 1
ATOM 813 C C . GLU A 1 105 ? 1.149 -15.630 -3.872 1.00 96.06 105 GLU A C 1
ATOM 815 O O . GLU A 1 105 ? 2.241 -16.185 -3.991 1.00 96.06 105 GLU A O 1
ATOM 820 N N . TRP A 1 106 ? 0.860 -14.513 -4.551 1.00 96.44 106 TRP A N 1
ATOM 821 C CA . TRP A 1 106 ? 1.832 -13.851 -5.434 1.00 96.44 106 TRP A CA 1
ATOM 822 C C . TRP A 1 106 ? 3.050 -13.321 -4.672 1.00 96.44 106 TRP A C 1
ATOM 824 O O . TRP A 1 106 ? 4.184 -13.484 -5.137 1.00 96.44 106 TRP A O 1
ATOM 834 N N . GLN A 1 107 ? 2.824 -12.738 -3.492 1.00 95.69 107 GLN A N 1
ATOM 835 C CA . GLN A 1 107 ? 3.896 -12.249 -2.626 1.00 95.69 107 GLN A CA 1
ATOM 836 C C . GLN A 1 107 ? 4.852 -13.380 -2.225 1.00 95.69 107 GLN A C 1
ATOM 838 O O . GLN A 1 107 ? 6.060 -13.263 -2.416 1.00 95.69 107 GLN A O 1
ATOM 843 N N . GLU A 1 108 ? 4.323 -14.487 -1.705 1.00 95.56 108 GLU A N 1
ATOM 844 C CA . GLU A 1 108 ? 5.113 -15.614 -1.199 1.00 95.56 108 GLU A CA 1
ATOM 845 C C . GLU A 1 108 ? 5.762 -16.431 -2.319 1.00 95.56 108 GLU A C 1
ATOM 847 O O . GLU A 1 108 ? 6.882 -16.916 -2.152 1.00 95.56 108 GLU A O 1
ATOM 852 N N . ARG A 1 109 ? 5.083 -16.587 -3.462 1.00 95.38 109 ARG A N 1
ATOM 853 C CA . ARG A 1 109 ? 5.581 -17.399 -4.578 1.00 95.38 109 ARG A CA 1
ATOM 854 C C . ARG A 1 109 ? 6.642 -16.686 -5.405 1.00 95.38 109 ARG A C 1
ATOM 856 O O . ARG A 1 109 ? 7.577 -17.345 -5.851 1.00 95.38 109 ARG A O 1
ATOM 863 N N . VAL A 1 110 ? 6.472 -15.387 -5.663 1.00 95.00 110 VAL A N 1
ATOM 864 C CA . VAL A 1 110 ? 7.287 -14.655 -6.647 1.00 95.00 110 VAL A CA 1
ATOM 865 C C . VAL A 1 110 ? 8.036 -13.498 -6.008 1.00 95.00 110 VAL A C 1
ATOM 867 O O . VAL A 1 110 ? 9.263 -13.480 -6.031 1.00 95.00 110 VAL A O 1
ATOM 870 N N . MET A 1 111 ? 7.319 -12.534 -5.430 1.00 92.88 111 MET A N 1
ATOM 871 C CA . MET A 1 111 ? 7.932 -11.262 -5.045 1.00 92.88 111 MET A CA 1
ATOM 872 C C . MET A 1 111 ? 8.972 -11.420 -3.943 1.00 92.88 111 MET A C 1
ATOM 874 O O . MET A 1 111 ? 10.106 -10.988 -4.107 1.00 92.88 111 MET A O 1
ATOM 878 N N . VAL A 1 112 ? 8.594 -12.024 -2.814 1.00 94.25 112 VAL A N 1
ATOM 879 C CA . VAL A 1 112 ? 9.450 -12.105 -1.627 1.00 94.25 112 VAL A CA 1
ATOM 880 C C . VAL A 1 112 ? 10.715 -12.927 -1.896 1.00 94.25 112 VAL A C 1
ATOM 882 O O . VAL A 1 112 ? 11.790 -12.455 -1.528 1.00 94.25 112 VAL A O 1
ATOM 885 N N . PRO A 1 113 ? 10.653 -14.101 -2.559 1.00 93.69 113 PRO A N 1
ATOM 886 C CA . PRO A 1 113 ? 11.861 -14.840 -2.921 1.00 93.69 113 PRO A CA 1
ATOM 887 C C . PRO A 1 113 ? 12.787 -14.092 -3.893 1.00 93.69 113 PRO A C 1
ATOM 889 O O . PRO A 1 113 ? 14.003 -14.232 -3.787 1.00 93.69 113 PRO A O 1
ATOM 892 N N . SER A 1 114 ? 12.237 -13.304 -4.823 1.00 92.75 114 SER A N 1
ATOM 893 C CA . SER A 1 114 ? 13.019 -12.615 -5.863 1.00 92.75 114 SER A CA 1
ATOM 894 C C . SER A 1 114 ? 13.550 -11.242 -5.435 1.00 92.75 114 SER A C 1
ATOM 896 O O . SER A 1 114 ? 14.595 -10.804 -5.918 1.00 92.75 114 SER A O 1
ATOM 898 N N . ALA A 1 115 ? 12.853 -10.556 -4.528 1.00 90.00 115 ALA A N 1
ATOM 899 C CA . ALA A 1 115 ? 13.126 -9.178 -4.123 1.00 90.00 115 ALA A CA 1
ATOM 900 C C . ALA A 1 115 ? 14.568 -8.912 -3.644 1.00 90.00 115 ALA A C 1
ATOM 902 O O . ALA A 1 115 ? 15.134 -7.910 -4.081 1.00 90.00 115 ALA A O 1
ATOM 903 N N . PRO A 1 116 ? 15.219 -9.771 -2.830 1.00 86.56 116 PRO A N 1
ATOM 904 C CA . PRO A 1 116 ? 16.598 -9.529 -2.393 1.00 86.56 116 PRO A CA 1
ATOM 905 C C . PRO A 1 116 ? 17.622 -9.452 -3.538 1.00 86.56 116 PRO A C 1
ATOM 907 O O . PRO A 1 116 ? 18.684 -8.866 -3.375 1.00 86.56 116 PRO A O 1
ATOM 910 N N . GLY A 1 117 ? 17.330 -10.034 -4.705 1.00 83.50 117 GLY A N 1
ATOM 911 C CA . GLY A 1 117 ? 18.186 -9.930 -5.892 1.00 83.50 117 GLY A CA 1
ATOM 912 C C . GLY A 1 117 ? 17.813 -8.784 -6.838 1.00 83.50 117 GLY A C 1
ATOM 913 O O . GLY A 1 117 ? 18.479 -8.603 -7.852 1.00 83.50 117 GLY A O 1
ATOM 914 N N . GLN A 1 118 ? 16.742 -8.041 -6.545 1.00 84.62 118 GLN A N 1
ATOM 915 C CA . GLN A 1 118 ? 16.078 -7.126 -7.475 1.00 84.62 118 GLN A CA 1
ATOM 916 C C . GLN A 1 118 ? 15.837 -5.762 -6.802 1.00 84.62 118 GLN A C 1
ATOM 918 O O . GLN A 1 118 ? 14.749 -5.536 -6.262 1.00 84.62 118 GLN A O 1
ATOM 923 N N . PRO A 1 119 ? 16.803 -4.820 -6.852 1.00 81.62 119 PRO A N 1
ATOM 924 C CA . PRO A 1 119 ? 16.708 -3.532 -6.154 1.00 81.62 119 PRO A CA 1
ATOM 925 C C . PRO A 1 119 ? 15.418 -2.752 -6.442 1.00 81.62 119 PRO A C 1
ATOM 927 O O . PRO A 1 119 ? 14.813 -2.200 -5.532 1.00 81.62 119 PRO A O 1
ATOM 930 N N . MET A 1 120 ? 14.933 -2.782 -7.688 1.00 82.50 120 MET A N 1
ATOM 931 C CA . MET A 1 120 ? 13.690 -2.109 -8.090 1.00 82.50 120 MET A CA 1
ATOM 932 C C . MET A 1 120 ? 12.428 -2.721 -7.453 1.00 82.50 120 MET A C 1
ATOM 934 O O . MET A 1 120 ? 11.418 -2.042 -7.281 1.00 82.50 120 MET A O 1
ATOM 938 N N . SER A 1 121 ? 12.454 -4.011 -7.113 1.00 88.62 121 SER A N 1
ATOM 939 C CA . SER A 1 121 ? 11.298 -4.725 -6.550 1.00 88.62 121 SER A CA 1
ATOM 940 C C . SER A 1 121 ? 11.326 -4.804 -5.025 1.00 88.62 121 SER A C 1
ATOM 942 O O . SER A 1 121 ? 10.276 -4.994 -4.412 1.00 88.62 121 SER A O 1
ATOM 944 N N . TYR A 1 122 ? 12.498 -4.644 -4.402 1.00 89.56 122 TYR A N 1
ATOM 945 C CA . TYR A 1 122 ? 12.665 -4.787 -2.957 1.00 89.56 122 TYR A CA 1
ATOM 946 C C . TYR A 1 122 ? 11.772 -3.839 -2.132 1.00 89.56 122 TYR A C 1
ATOM 948 O O . TYR A 1 122 ? 11.015 -4.349 -1.299 1.00 89.56 122 TYR A O 1
ATOM 956 N N . PRO A 1 123 ? 11.730 -2.514 -2.394 1.00 89.62 123 PRO A N 1
ATOM 957 C CA . PRO A 1 123 ? 10.832 -1.612 -1.673 1.00 89.62 123 PRO A CA 1
ATOM 958 C C . PRO A 1 123 ? 9.358 -1.994 -1.794 1.00 89.62 123 PRO A C 1
ATOM 960 O O . PRO A 1 123 ? 8.626 -1.990 -0.806 1.00 89.62 123 PRO A O 1
ATOM 963 N N . GLY A 1 124 ? 8.926 -2.385 -2.997 1.00 90.25 124 GLY A N 1
ATOM 964 C CA . GLY A 1 124 ? 7.554 -2.820 -3.244 1.00 90.25 124 GLY A CA 1
ATOM 965 C C . GLY A 1 124 ? 7.194 -4.093 -2.475 1.00 90.25 124 GLY A C 1
ATOM 966 O O . GLY A 1 124 ? 6.112 -4.176 -1.899 1.00 90.25 124 GLY A O 1
ATOM 967 N N . ALA A 1 125 ? 8.108 -5.065 -2.414 1.00 93.44 125 ALA A N 1
ATOM 968 C CA . ALA A 1 125 ? 7.899 -6.304 -1.669 1.00 93.44 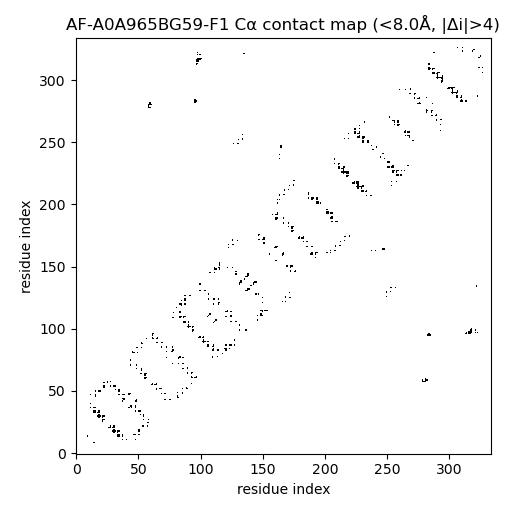125 ALA A CA 1
ATOM 969 C C . ALA A 1 125 ? 7.777 -6.063 -0.159 1.00 93.44 125 ALA A C 1
ATOM 971 O O . ALA A 1 125 ? 6.860 -6.593 0.466 1.00 93.44 125 ALA A O 1
ATOM 972 N N . VAL A 1 126 ? 8.652 -5.234 0.417 1.00 94.88 126 VAL A N 1
ATOM 973 C CA . VAL A 1 126 ? 8.588 -4.867 1.839 1.00 94.88 126 VAL A CA 1
ATOM 974 C C . VAL A 1 126 ? 7.299 -4.115 2.157 1.00 94.88 126 VAL A C 1
ATOM 976 O O . VAL A 1 126 ? 6.581 -4.494 3.083 1.00 94.88 126 VAL A O 1
ATOM 979 N N . ASN A 1 127 ? 6.978 -3.081 1.373 1.00 94.56 127 ASN A N 1
ATOM 980 C CA . ASN A 1 127 ? 5.794 -2.258 1.603 1.00 94.56 127 ASN A CA 1
ATOM 981 C C . ASN A 1 127 ? 4.507 -3.080 1.502 1.00 94.56 127 ASN A C 1
ATOM 983 O O . ASN A 1 127 ? 3.616 -2.906 2.329 1.00 94.56 127 ASN A O 1
ATOM 987 N N . LEU A 1 128 ? 4.402 -3.997 0.533 1.00 95.12 128 LEU A N 1
ATOM 988 C CA . LEU A 1 128 ? 3.209 -4.830 0.388 1.00 95.12 128 LEU A CA 1
ATOM 989 C C . LEU A 1 128 ? 3.085 -5.873 1.510 1.00 95.12 128 LEU A C 1
ATOM 991 O O . LEU A 1 128 ? 1.976 -6.141 1.984 1.00 95.12 128 LEU A O 1
ATOM 995 N N . LEU A 1 129 ? 4.209 -6.407 2.000 1.00 96.19 129 LEU A N 1
ATOM 996 C CA . LEU A 1 129 ? 4.204 -7.306 3.152 1.00 96.19 129 LEU A CA 1
ATOM 997 C C . LEU A 1 129 ? 3.786 -6.566 4.432 1.00 96.19 129 LEU A C 1
ATOM 999 O O . LEU A 1 129 ? 2.975 -7.074 5.205 1.00 96.19 129 LEU A O 1
ATOM 1003 N N . TRP A 1 130 ? 4.255 -5.328 4.618 1.00 97.69 130 TRP A N 1
ATOM 1004 C CA . TRP A 1 130 ? 3.832 -4.477 5.733 1.00 97.69 130 TRP A CA 1
ATOM 1005 C C . TRP A 1 130 ? 2.361 -4.085 5.612 1.00 97.69 130 TRP A C 1
ATOM 1007 O O . TRP A 1 130 ? 1.611 -4.152 6.581 1.00 97.69 130 TRP A O 1
ATOM 1017 N N . GLN A 1 131 ? 1.900 -3.744 4.409 1.00 96.12 131 GLN A N 1
ATOM 1018 C CA . GLN A 1 131 ? 0.489 -3.471 4.163 1.00 96.12 131 GLN A CA 1
ATOM 1019 C C . GLN A 1 131 ? -0.371 -4.698 4.508 1.00 96.12 131 GLN A C 1
ATOM 1021 O O . GLN A 1 131 ? -1.404 -4.563 5.153 1.00 96.12 131 GLN A O 1
ATOM 1026 N N . THR A 1 132 ? 0.075 -5.909 4.174 1.00 96.69 132 THR A N 1
ATOM 1027 C CA . THR A 1 132 ? -0.611 -7.156 4.555 1.00 96.69 132 THR A CA 1
ATOM 1028 C C . THR A 1 132 ? -0.775 -7.282 6.079 1.00 96.69 132 THR A C 1
ATOM 1030 O O . THR A 1 132 ? -1.831 -7.708 6.558 1.00 96.69 132 THR A O 1
ATOM 1033 N N . GLU A 1 133 ? 0.225 -6.855 6.857 1.00 97.12 133 GLU A N 1
ATOM 1034 C CA . GLU A 1 133 ? 0.133 -6.756 8.319 1.00 97.12 133 GLU A CA 1
ATOM 1035 C C . GLU A 1 133 ? -0.900 -5.711 8.759 1.00 97.12 133 GLU A C 1
ATOM 1037 O O . GLU A 1 133 ? -1.769 -6.024 9.575 1.00 97.12 133 GLU A O 1
ATOM 1042 N N . VAL A 1 134 ? -0.827 -4.489 8.214 1.00 97.00 134 VAL A N 1
ATOM 1043 C CA . VAL A 1 134 ? -1.723 -3.365 8.558 1.00 97.00 134 VAL A CA 1
ATOM 1044 C C . VAL A 1 134 ? -3.183 -3.708 8.288 1.00 97.00 134 VAL A C 1
ATOM 1046 O O . VAL A 1 134 ? -4.065 -3.398 9.081 1.00 97.00 134 VAL A O 1
ATOM 1049 N N . LEU A 1 135 ? -3.444 -4.415 7.194 1.00 94.44 135 LEU A N 1
ATOM 1050 C CA . LEU A 1 135 ? -4.793 -4.796 6.785 1.00 94.44 135 LEU A CA 1
ATOM 1051 C C . LEU A 1 135 ? -5.348 -6.009 7.545 1.00 94.44 135 LEU A C 1
ATOM 1053 O O . LEU A 1 135 ? -6.480 -6.427 7.308 1.00 94.44 135 LEU A O 1
ATOM 1057 N N . GLY A 1 136 ? -4.578 -6.560 8.483 1.00 94.31 136 GLY A N 1
ATOM 1058 C CA . GLY A 1 136 ? -5.019 -7.637 9.359 1.00 94.31 136 GLY A CA 1
ATOM 1059 C C . GLY A 1 136 ? -4.957 -9.032 8.739 1.00 94.31 136 GLY A C 1
ATOM 1060 O O . GLY A 1 136 ? -5.621 -9.945 9.228 1.00 94.31 136 GLY A O 1
ATOM 1061 N N . TYR A 1 137 ? -4.165 -9.208 7.678 1.00 95.19 137 TYR A N 1
ATOM 1062 C CA . TYR A 1 137 ? -3.944 -10.497 7.013 1.00 95.19 137 TYR A CA 1
ATOM 1063 C C . TYR A 1 137 ? -2.609 -11.163 7.393 1.00 95.19 137 TYR A C 1
ATOM 1065 O O . TYR A 1 137 ? -2.354 -12.304 7.009 1.00 95.19 137 TYR A O 1
ATOM 1073 N N . GLY A 1 138 ? -1.765 -10.467 8.158 1.00 94.88 138 GLY A N 1
ATOM 1074 C CA . GLY A 1 138 ? -0.528 -10.989 8.743 1.00 94.88 138 GLY A CA 1
ATOM 1075 C C . GLY A 1 138 ? -0.728 -11.528 10.161 1.00 94.88 138 GLY A C 1
ATOM 1076 O O . GLY A 1 138 ? -1.630 -12.334 10.420 1.00 94.88 138 GLY A O 1
ATOM 1077 N N . ARG A 1 139 ? 0.088 -11.045 11.104 1.00 94.00 139 ARG A N 1
ATOM 1078 C CA . ARG A 1 139 ? 0.205 -11.566 12.476 1.00 94.00 139 ARG A CA 1
ATOM 1079 C C . ARG A 1 139 ? -1.113 -11.616 13.248 1.00 94.00 139 ARG A C 1
ATOM 1081 O O . ARG A 1 139 ? -1.359 -12.576 13.975 1.00 94.00 139 ARG A O 1
ATOM 1088 N N . SER A 1 140 ? -1.988 -10.626 13.069 1.00 91.56 140 SER A N 1
ATOM 1089 C CA . SER A 1 140 ? -3.281 -10.555 13.766 1.00 91.56 140 SER A CA 1
ATOM 1090 C C . SER A 1 140 ? -4.272 -11.634 13.315 1.00 91.56 140 SER A C 1
ATOM 1092 O O . SER A 1 140 ? -5.174 -11.986 14.073 1.00 91.56 140 SER A O 1
ATOM 1094 N N . SER A 1 141 ? -4.076 -12.214 12.126 1.00 91.44 141 SER A N 1
ATOM 1095 C CA . SER A 1 141 ? -4.829 -13.378 11.642 1.00 91.44 141 SER A CA 1
ATOM 1096 C C . SER A 1 141 ? -4.230 -14.722 12.084 1.00 91.44 141 SER A C 1
ATOM 1098 O O . SER A 1 141 ? -4.789 -15.776 11.788 1.00 91.44 141 SER A O 1
ATOM 1100 N N . GLY A 1 142 ? -3.083 -14.705 12.776 1.00 92.12 142 GLY A N 1
ATOM 1101 C CA . GLY A 1 142 ? -2.295 -15.897 13.097 1.00 92.12 142 GLY A CA 1
ATOM 1102 C C . GLY A 1 142 ? -1.394 -16.384 11.955 1.00 92.12 142 GLY A C 1
ATOM 1103 O O . GLY A 1 142 ? -0.747 -17.422 12.098 1.00 92.12 142 GLY A O 1
ATOM 1104 N N . ARG A 1 143 ? -1.322 -15.656 10.831 1.00 92.81 143 ARG A N 1
ATOM 1105 C CA . ARG A 1 143 ? -0.417 -15.964 9.717 1.00 92.81 143 ARG A CA 1
ATOM 1106 C C . ARG A 1 143 ? 0.971 -15.377 9.973 1.00 92.81 143 ARG A C 1
ATOM 1108 O O . ARG A 1 143 ? 1.109 -14.184 10.226 1.00 92.81 143 ARG A O 1
ATOM 1115 N N . ALA A 1 144 ? 2.005 -16.207 9.856 1.00 93.06 144 ALA A N 1
ATOM 1116 C CA . ALA A 1 144 ? 3.391 -15.750 9.846 1.00 93.06 144 ALA A CA 1
ATOM 1117 C C . ALA A 1 144 ? 3.805 -15.374 8.415 1.00 93.06 144 ALA A C 1
ATOM 1119 O O . ALA A 1 144 ? 3.769 -16.225 7.527 1.00 93.06 144 ALA A O 1
ATOM 1120 N N . LEU A 1 145 ? 4.201 -14.119 8.201 1.00 94.81 145 LEU A N 1
ATOM 1121 C CA . LEU A 1 145 ? 4.697 -13.636 6.911 1.00 94.81 145 LEU A CA 1
ATOM 1122 C C . LEU A 1 145 ? 6.225 -13.828 6.780 1.00 94.81 145 LEU A C 1
ATOM 1124 O O . LEU A 1 145 ? 6.936 -13.826 7.791 1.00 94.81 145 LEU A O 1
ATOM 1128 N N . PRO A 1 146 ? 6.763 -13.988 5.554 1.00 94.81 146 PRO A N 1
ATOM 1129 C CA . PRO A 1 146 ? 8.172 -14.314 5.284 1.00 94.81 146 PRO A CA 1
ATOM 1130 C C . PRO A 1 146 ? 9.171 -13.149 5.481 1.00 94.81 146 PRO A C 1
ATOM 1132 O O . PRO A 1 146 ? 10.082 -12.957 4.676 1.00 94.81 146 PRO A O 1
ATOM 1135 N N . TRP A 1 147 ? 9.069 -12.401 6.583 1.00 95.06 147 TRP A N 1
ATOM 1136 C CA . TRP A 1 147 ? 9.927 -11.246 6.895 1.00 95.06 147 TRP A CA 1
ATOM 1137 C C . TRP A 1 147 ? 11.428 -11.545 6.858 1.00 95.06 147 TRP A C 1
ATOM 1139 O O . TRP A 1 147 ? 12.215 -10.716 6.411 1.00 95.06 147 TRP A O 1
ATOM 1149 N N . ARG A 1 148 ? 11.838 -12.754 7.263 1.00 93.75 148 ARG A N 1
ATOM 1150 C CA . ARG A 1 148 ? 13.253 -13.162 7.272 1.00 93.75 148 ARG A CA 1
ATOM 1151 C C . ARG A 1 148 ? 13.889 -13.146 5.882 1.00 93.75 148 ARG A C 1
ATOM 1153 O O . ARG A 1 148 ? 15.079 -12.875 5.780 1.00 93.75 148 ARG A O 1
ATOM 1160 N N . THR A 1 149 ? 13.121 -13.421 4.830 1.00 93.25 149 THR A N 1
ATOM 1161 C CA . THR A 1 149 ? 13.623 -13.387 3.448 1.00 93.25 149 THR A CA 1
ATOM 1162 C C . THR A 1 149 ? 13.937 -11.961 3.000 1.00 93.25 149 THR A C 1
ATOM 1164 O O . THR A 1 149 ? 14.842 -11.759 2.199 1.00 93.25 149 THR A O 1
ATOM 1167 N N . LEU A 1 150 ? 13.217 -10.978 3.548 1.00 91.25 150 LEU A N 1
ATOM 1168 C CA . LEU A 1 150 ? 13.401 -9.555 3.269 1.00 91.25 150 LEU A CA 1
ATOM 1169 C C . LEU A 1 150 ? 14.299 -8.857 4.292 1.00 91.25 150 LEU A C 1
ATOM 1171 O O . LEU A 1 150 ? 14.468 -7.646 4.207 1.00 91.25 150 LEU A O 1
ATOM 1175 N N . ALA A 1 151 ? 14.868 -9.584 5.260 1.00 85.69 151 ALA A N 1
ATOM 1176 C CA . ALA A 1 151 ? 15.863 -9.002 6.147 1.00 85.69 151 ALA A CA 1
ATOM 1177 C C . ALA A 1 151 ? 16.978 -8.389 5.283 1.00 85.69 151 ALA A C 1
ATOM 1179 O O . ALA A 1 151 ? 17.440 -9.056 4.348 1.00 85.69 151 ALA A O 1
ATOM 1180 N N . PRO A 1 152 ? 17.406 -7.144 5.550 1.00 70.12 152 PRO A N 1
ATOM 1181 C CA . PRO A 1 152 ? 18.403 -6.479 4.728 1.00 70.12 152 PRO A CA 1
ATOM 1182 C C . PRO A 1 152 ? 19.748 -7.202 4.873 1.00 70.12 152 PRO A C 1
ATOM 1184 O O . PRO A 1 152 ? 20.542 -6.923 5.762 1.00 70.12 152 PRO A O 1
ATOM 1187 N N . THR A 1 153 ? 20.003 -8.166 3.990 1.00 63.34 153 THR A N 1
ATOM 1188 C CA . THR A 1 153 ? 21.296 -8.859 3.866 1.00 63.34 153 THR A CA 1
ATOM 1189 C C . THR A 1 153 ? 22.246 -8.118 2.925 1.00 63.34 153 THR A C 1
ATOM 1191 O O . THR A 1 153 ? 23.435 -8.426 2.866 1.00 63.34 153 THR A O 1
ATOM 1194 N N . ILE A 1 154 ? 21.722 -7.126 2.200 1.00 58.62 154 ILE A N 1
ATOM 1195 C CA . ILE A 1 154 ? 22.448 -6.305 1.236 1.00 58.62 154 ILE A CA 1
ATOM 1196 C C . ILE A 1 154 ? 22.992 -5.070 1.962 1.00 58.62 154 ILE A C 1
ATOM 1198 O O . ILE A 1 154 ? 22.188 -4.318 2.526 1.00 58.62 154 ILE A O 1
ATOM 1202 N N . PRO A 1 155 ? 24.311 -4.814 1.922 1.00 65.00 155 PRO A N 1
ATOM 1203 C CA . PRO A 1 155 ? 24.887 -3.567 2.409 1.00 65.00 155 PRO A CA 1
ATOM 1204 C C . PRO A 1 155 ? 24.208 -2.351 1.776 1.00 65.00 155 PRO A C 1
ATOM 1206 O O . PRO A 1 155 ? 23.828 -2.379 0.605 1.00 65.00 155 PRO A O 1
ATOM 1209 N N . ILE A 1 156 ? 24.054 -1.283 2.549 1.00 67.00 156 ILE A N 1
ATOM 1210 C CA . ILE A 1 156 ? 23.529 -0.019 2.035 1.00 67.00 156 ILE A CA 1
ATOM 1211 C C . ILE A 1 156 ? 24.570 0.559 1.079 1.00 67.00 156 ILE A C 1
ATOM 1213 O O . ILE A 1 156 ? 25.742 0.680 1.438 1.00 67.00 156 ILE A O 1
ATOM 1217 N N . ASP A 1 157 ? 24.149 0.900 -0.136 1.00 67.88 157 ASP A N 1
ATOM 1218 C CA . ASP A 1 157 ? 24.982 1.692 -1.036 1.00 67.88 157 ASP A CA 1
ATOM 1219 C C . ASP A 1 157 ? 25.249 3.048 -0.362 1.00 67.88 157 ASP A C 1
ATOM 1221 O O . ASP A 1 157 ? 24.285 3.746 -0.039 1.00 67.88 157 ASP A O 1
ATOM 1225 N N . PRO A 1 158 ? 26.514 3.453 -0.151 1.00 66.44 158 PRO A N 1
ATOM 1226 C CA . PRO A 1 158 ? 26.840 4.742 0.452 1.00 66.44 158 PRO A CA 1
ATOM 1227 C C . PRO A 1 158 ? 26.169 5.940 -0.237 1.00 66.44 158 PRO A C 1
ATOM 1229 O O . PRO A 1 158 ? 25.874 6.930 0.424 1.00 66.44 158 PRO A O 1
ATOM 1232 N N . ASN A 1 159 ? 25.867 5.847 -1.537 1.00 64.50 159 ASN A N 1
ATOM 1233 C CA . ASN A 1 159 ? 25.153 6.898 -2.271 1.00 64.50 159 ASN A CA 1
ATOM 1234 C C . ASN A 1 159 ? 23.659 6.978 -1.916 1.00 64.50 159 ASN A C 1
ATOM 1236 O O . ASN A 1 159 ? 23.038 8.023 -2.094 1.00 64.50 159 ASN A O 1
ATOM 1240 N N . HIS A 1 160 ? 23.090 5.887 -1.402 1.00 66.81 160 HIS A N 1
ATOM 1241 C CA . HIS A 1 160 ? 21.701 5.782 -0.953 1.00 66.81 160 HIS A CA 1
ATOM 1242 C C . HIS A 1 160 ? 21.573 5.811 0.577 1.00 66.81 160 HIS A C 1
ATOM 1244 O O . HIS A 1 160 ? 20.460 5.801 1.093 1.00 66.81 160 HIS A O 1
ATOM 1250 N N . ALA A 1 161 ? 22.684 5.890 1.320 1.00 62.03 161 ALA A N 1
ATOM 1251 C CA . ALA A 1 161 ? 22.680 5.939 2.784 1.00 62.03 161 ALA A CA 1
ATOM 1252 C C . ALA A 1 161 ? 21.936 7.158 3.349 1.00 62.03 161 ALA A C 1
ATOM 1254 O O . ALA A 1 161 ? 21.466 7.116 4.479 1.00 62.03 161 ALA A O 1
ATOM 1255 N N . ALA A 1 162 ? 21.777 8.213 2.546 1.00 67.25 162 ALA A N 1
ATOM 1256 C CA . ALA A 1 162 ? 21.005 9.396 2.903 1.00 67.25 162 ALA A CA 1
ATOM 1257 C C . ALA A 1 162 ? 19.566 9.389 2.331 1.00 67.25 162 ALA A C 1
ATOM 1259 O O . ALA A 1 162 ? 18.848 10.377 2.495 1.00 67.25 162 ALA A O 1
ATOM 1260 N N . ASP A 1 163 ? 19.131 8.334 1.630 1.00 82.88 163 ASP A N 1
ATOM 1261 C CA . ASP A 1 163 ? 17.764 8.224 1.105 1.00 82.88 163 ASP A CA 1
ATOM 1262 C C . ASP A 1 163 ? 16.800 7.775 2.215 1.00 82.88 163 ASP A C 1
ATOM 1264 O O . ASP A 1 163 ? 16.771 6.616 2.630 1.00 82.88 163 ASP A O 1
ATOM 1268 N N . VAL A 1 164 ? 15.974 8.713 2.682 1.00 86.75 164 VAL A N 1
ATOM 1269 C CA . VAL A 1 164 ? 14.995 8.502 3.760 1.00 86.75 164 VAL A CA 1
ATOM 1270 C C . VAL A 1 164 ? 14.032 7.352 3.455 1.00 86.75 164 VAL A C 1
ATOM 1272 O O . VAL A 1 164 ? 13.688 6.585 4.355 1.00 86.75 164 VAL A O 1
ATOM 1275 N N . SER A 1 165 ? 13.590 7.208 2.206 1.00 85.75 165 SER A N 1
ATOM 1276 C CA . SER A 1 165 ? 12.649 6.152 1.842 1.00 85.75 165 SER A CA 1
ATOM 1277 C C . SER A 1 165 ? 13.306 4.784 1.848 1.00 85.75 165 SER A C 1
ATOM 1279 O O . SER A 1 165 ? 12.701 3.833 2.344 1.00 85.75 165 SER A O 1
ATOM 1281 N N . GLU A 1 166 ? 14.517 4.674 1.307 1.00 86.12 166 GLU A N 1
ATOM 1282 C CA . GLU A 1 166 ? 15.275 3.420 1.328 1.00 86.12 166 GLU A CA 1
ATOM 1283 C C . GLU A 1 166 ? 15.544 2.980 2.774 1.00 86.12 166 GLU A C 1
ATOM 1285 O O . GLU A 1 166 ? 15.380 1.806 3.116 1.00 86.12 166 GLU A O 1
ATOM 1290 N N . MET A 1 167 ? 15.880 3.927 3.658 1.00 89.19 167 MET A N 1
ATOM 1291 C CA . MET A 1 167 ? 16.106 3.633 5.075 1.00 89.19 167 MET A CA 1
ATOM 1292 C C . MET A 1 167 ? 14.831 3.134 5.764 1.00 89.19 167 MET A C 1
ATOM 1294 O O . MET A 1 167 ? 14.864 2.102 6.432 1.00 89.19 167 MET A O 1
ATOM 1298 N N . ILE A 1 168 ? 13.689 3.799 5.562 1.00 92.00 168 ILE A N 1
ATOM 1299 C CA . ILE A 1 168 ? 12.402 3.386 6.152 1.00 92.00 168 ILE A CA 1
ATOM 1300 C C . ILE A 1 168 ? 11.993 1.981 5.690 1.00 92.00 168 ILE A C 1
ATOM 1302 O O . ILE A 1 168 ? 11.574 1.159 6.506 1.00 92.00 168 ILE A O 1
ATOM 1306 N N . VAL A 1 169 ? 12.157 1.678 4.401 1.00 91.88 169 VAL A N 1
ATOM 1307 C CA . VAL A 1 169 ? 11.899 0.339 3.852 1.00 91.88 169 VAL A CA 1
ATOM 1308 C C . VAL A 1 169 ? 12.784 -0.702 4.542 1.00 91.88 169 VAL A C 1
ATOM 1310 O O . VAL A 1 169 ? 12.316 -1.776 4.903 1.00 91.88 169 VAL A O 1
ATOM 1313 N N . ARG A 1 170 ? 14.061 -0.407 4.793 1.00 91.56 170 ARG A N 1
ATOM 1314 C CA . ARG A 1 170 ? 14.972 -1.347 5.470 1.00 91.56 170 ARG A CA 1
ATOM 1315 C C . ARG A 1 170 ? 14.678 -1.532 6.956 1.00 91.56 170 ARG A C 1
ATOM 1317 O O . ARG A 1 170 ? 14.932 -2.617 7.474 1.00 91.56 170 ARG A O 1
ATOM 1324 N N . VAL A 1 171 ? 14.113 -0.526 7.623 1.00 94.19 171 VAL A N 1
ATOM 1325 C CA . VAL A 1 171 ? 13.676 -0.629 9.024 1.00 94.19 171 VAL A CA 1
ATOM 1326 C C . VAL A 1 171 ? 12.554 -1.659 9.184 1.00 94.19 171 VAL A C 1
ATOM 1328 O O . VAL A 1 171 ? 12.561 -2.420 10.148 1.00 94.19 171 VAL A O 1
ATOM 1331 N N . MET A 1 172 ? 11.596 -1.726 8.254 1.00 96.00 172 MET A N 1
ATOM 1332 C CA . MET A 1 172 ? 10.387 -2.550 8.414 1.00 96.00 172 MET A CA 1
ATOM 1333 C C . MET A 1 172 ? 10.665 -4.049 8.659 1.00 96.00 172 MET A C 1
ATOM 1335 O O . MET A 1 172 ? 10.151 -4.578 9.649 1.00 96.00 172 MET A O 1
ATOM 1339 N N . PRO A 1 173 ? 11.495 -4.754 7.857 1.00 95.69 173 PRO A N 1
ATOM 1340 C CA . PRO A 1 173 ? 11.853 -6.141 8.149 1.00 95.69 173 PRO A CA 1
ATOM 1341 C C . PRO A 1 173 ? 12.575 -6.311 9.487 1.00 95.69 173 PRO A C 1
ATOM 1343 O O . PRO A 1 173 ? 12.346 -7.306 10.171 1.00 95.69 173 PRO A O 1
ATOM 1346 N N . LEU A 1 174 ? 13.420 -5.353 9.885 1.00 95.88 174 LEU A N 1
ATOM 1347 C CA . LEU A 1 174 ? 14.146 -5.407 11.157 1.00 95.88 174 LEU A CA 1
ATOM 1348 C C . LEU A 1 174 ? 13.189 -5.285 12.348 1.00 95.88 174 LEU A C 1
ATOM 1350 O O . LEU A 1 174 ? 13.266 -6.086 13.278 1.00 95.88 174 LEU A O 1
ATOM 1354 N N . VAL A 1 175 ? 12.223 -4.361 12.280 1.00 97.25 175 VAL A N 1
ATOM 1355 C CA . VAL A 1 175 ? 11.138 -4.242 13.268 1.00 97.25 175 VAL A CA 1
ATOM 1356 C C . VAL A 1 175 ? 10.341 -5.541 13.345 1.00 97.25 175 VAL A C 1
ATOM 1358 O O . VAL A 1 175 ? 10.133 -6.077 14.435 1.00 97.25 175 VAL A O 1
ATOM 1361 N N . ALA A 1 176 ? 9.954 -6.094 12.193 1.00 96.56 176 ALA A N 1
ATOM 1362 C CA . ALA A 1 176 ? 9.169 -7.321 12.136 1.00 96.56 176 ALA A CA 1
ATOM 1363 C C . ALA A 1 176 ? 9.897 -8.537 12.737 1.00 96.56 176 ALA A C 1
ATOM 1365 O O . ALA A 1 176 ? 9.269 -9.431 13.309 1.00 96.56 176 ALA A O 1
ATOM 1366 N N . LEU A 1 177 ? 11.227 -8.560 12.632 1.00 95.94 177 LEU A N 1
ATOM 1367 C CA . LEU A 1 177 ? 12.099 -9.587 13.202 1.00 95.94 177 LEU A CA 1
ATOM 1368 C C . LEU A 1 177 ? 12.549 -9.281 14.637 1.00 95.94 177 LEU A C 1
ATOM 1370 O O . LEU A 1 177 ? 13.203 -10.130 15.244 1.00 95.94 177 LEU A O 1
ATOM 1374 N N . SER A 1 178 ? 12.195 -8.109 15.175 1.00 95.31 178 SER A N 1
ATOM 1375 C CA . SER A 1 178 ? 12.690 -7.598 16.460 1.00 95.31 178 SER A CA 1
ATOM 1376 C C . SER A 1 178 ? 14.227 -7.574 16.535 1.00 95.31 178 SER A C 1
ATOM 1378 O O . SER A 1 178 ? 14.818 -7.895 17.567 1.00 95.31 178 SER A O 1
ATOM 1380 N N . ASP A 1 179 ? 14.877 -7.221 15.423 1.00 95.25 179 ASP A N 1
ATOM 1381 C CA . ASP A 1 179 ? 16.333 -7.098 15.310 1.00 95.25 179 ASP A CA 1
ATOM 1382 C C . ASP A 1 179 ? 16.798 -5.696 15.726 1.00 95.25 179 ASP A C 1
ATOM 1384 O O . ASP A 1 179 ? 17.104 -4.838 14.899 1.00 95.25 179 ASP A O 1
ATOM 1388 N N . GLU A 1 180 ? 16.829 -5.466 17.037 1.00 94.12 180 GLU A N 1
ATOM 1389 C CA . GLU A 1 180 ? 17.231 -4.184 17.632 1.00 94.12 180 GLU A CA 1
ATOM 1390 C C . GLU A 1 180 ? 18.663 -3.783 17.253 1.00 94.12 180 GLU A C 1
ATOM 1392 O O . GLU A 1 180 ? 18.923 -2.625 16.944 1.00 94.12 180 GLU A O 1
ATOM 1397 N N . ALA A 1 181 ? 19.585 -4.748 17.182 1.00 92.75 181 ALA A N 1
ATOM 1398 C CA . ALA A 1 181 ? 20.965 -4.474 16.786 1.00 92.75 181 ALA A CA 1
ATOM 1399 C C . ALA A 1 181 ? 21.056 -4.023 15.319 1.00 92.75 181 ALA A C 1
ATOM 1401 O O . ALA A 1 181 ? 21.840 -3.131 14.993 1.00 92.75 181 ALA A O 1
ATOM 1402 N N . GLY A 1 182 ? 20.252 -4.625 14.438 1.00 92.00 182 GLY A N 1
ATOM 1403 C CA . GLY A 1 182 ? 20.130 -4.198 13.049 1.00 92.00 182 GLY A CA 1
ATOM 1404 C C . GLY A 1 182 ? 19.527 -2.798 12.917 1.00 92.00 182 GLY A C 1
ATOM 1405 O O . GLY A 1 182 ? 20.022 -2.002 12.119 1.00 92.00 182 GLY A O 1
ATOM 1406 N N . 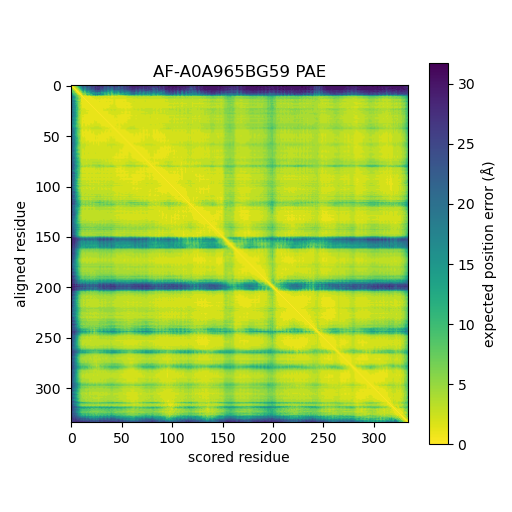ILE A 1 183 ? 18.495 -2.479 13.707 1.00 92.88 183 ILE A N 1
ATOM 1407 C CA . ILE A 1 183 ? 17.881 -1.140 13.736 1.00 92.88 183 ILE A CA 1
ATOM 1408 C C . ILE A 1 183 ? 18.909 -0.097 14.185 1.00 92.88 183 ILE A C 1
ATOM 1410 O O . ILE A 1 183 ? 19.104 0.899 13.489 1.00 92.88 183 ILE A O 1
ATOM 1414 N N . ASP A 1 184 ? 19.611 -0.350 15.292 1.00 92.25 184 ASP A N 1
ATOM 1415 C CA . ASP A 1 184 ? 20.639 0.549 15.823 1.00 92.25 184 ASP A CA 1
ATOM 1416 C C . ASP A 1 184 ? 21.755 0.795 14.798 1.00 92.25 184 ASP A C 1
ATOM 1418 O O . ASP A 1 184 ? 22.164 1.936 14.574 1.00 92.25 184 ASP A O 1
ATOM 1422 N N . ALA A 1 185 ? 22.223 -0.262 14.125 1.00 89.50 185 ALA A N 1
ATOM 1423 C CA . ALA A 1 185 ? 23.250 -0.153 13.092 1.00 89.50 185 ALA A CA 1
ATOM 1424 C C . ALA A 1 185 ? 22.777 0.663 11.875 1.00 89.50 185 ALA A C 1
ATOM 1426 O O . ALA A 1 185 ? 23.534 1.478 11.345 1.00 89.50 185 ALA A O 1
ATOM 1427 N N . LEU A 1 186 ? 21.527 0.469 11.443 1.00 89.12 186 LEU A N 1
ATOM 1428 C CA . LEU A 1 186 ? 20.927 1.212 10.335 1.00 89.12 186 LEU A CA 1
ATOM 1429 C C . LEU A 1 186 ? 20.807 2.705 10.670 1.00 89.12 186 LEU A C 1
ATOM 1431 O O . LEU A 1 186 ? 21.244 3.547 9.885 1.00 89.12 186 LEU A O 1
ATOM 1435 N N . LEU A 1 187 ? 20.279 3.035 11.851 1.00 89.25 187 LEU A N 1
ATOM 1436 C CA . LEU A 1 187 ? 20.130 4.419 12.304 1.00 89.25 187 LEU A CA 1
ATOM 1437 C C . LEU A 1 187 ? 21.485 5.114 12.493 1.00 89.25 187 LEU A C 1
ATOM 1439 O O . LEU A 1 187 ? 21.625 6.272 12.103 1.00 89.25 187 LEU A O 1
ATOM 1443 N N . ALA A 1 188 ? 22.491 4.408 13.020 1.00 87.38 188 ALA A N 1
ATOM 1444 C CA . ALA A 1 188 ? 23.853 4.930 13.125 1.00 87.38 188 ALA A CA 1
ATOM 1445 C C . ALA A 1 188 ? 24.452 5.241 11.744 1.00 87.38 188 ALA A C 1
ATOM 1447 O O . ALA A 1 188 ? 25.022 6.310 11.553 1.00 87.38 188 ALA A O 1
ATOM 1448 N N . SER A 1 189 ? 24.254 4.360 10.754 1.00 85.00 189 SER A N 1
ATOM 1449 C CA . SER A 1 189 ? 24.764 4.5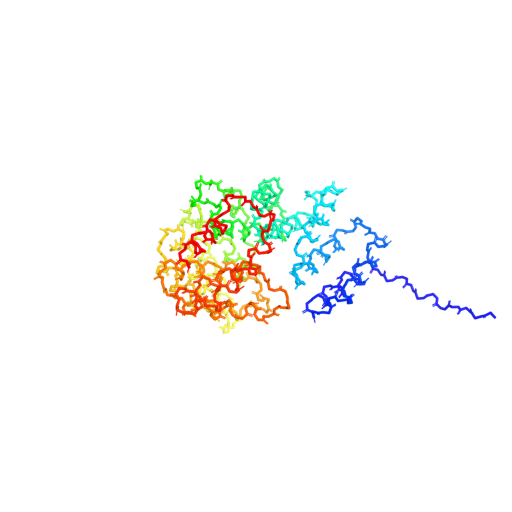90 9.395 1.00 85.00 189 SER A CA 1
ATOM 1450 C C . SER A 1 189 ? 24.155 5.823 8.717 1.00 85.00 189 SER A C 1
ATOM 1452 O O . SER A 1 189 ? 24.851 6.537 7.997 1.00 85.00 189 SER A O 1
ATOM 1454 N N . LEU A 1 190 ? 22.872 6.100 8.976 1.00 85.31 190 LEU A N 1
ATOM 1455 C CA . LEU A 1 190 ? 22.198 7.297 8.479 1.00 85.31 190 LEU A CA 1
ATOM 1456 C C . LEU A 1 190 ? 22.695 8.557 9.198 1.00 85.31 190 LEU A C 1
ATOM 1458 O O . LEU A 1 190 ? 22.910 9.576 8.548 1.00 85.31 190 LEU A O 1
ATOM 1462 N N . ALA A 1 191 ? 22.915 8.487 10.514 1.00 82.88 191 ALA A N 1
ATOM 1463 C CA . ALA A 1 191 ? 23.479 9.600 11.275 1.00 82.88 191 ALA A CA 1
ATOM 1464 C C . ALA A 1 191 ? 24.884 9.977 10.769 1.00 82.88 191 ALA A C 1
ATOM 1466 O O . ALA A 1 191 ? 25.142 11.152 10.509 1.00 82.88 191 ALA A O 1
ATOM 1467 N N . ASP A 1 192 ? 25.749 8.986 10.534 1.00 82.44 192 ASP A N 1
ATOM 1468 C CA . ASP A 1 192 ? 27.084 9.197 9.961 1.00 82.44 192 ASP A CA 1
ATOM 1469 C C . ASP A 1 192 ? 27.006 9.824 8.552 1.00 82.44 192 ASP A C 1
ATOM 1471 O O . ASP A 1 192 ? 27.784 10.720 8.207 1.00 82.44 192 ASP A O 1
ATOM 1475 N N . ALA A 1 193 ? 26.049 9.381 7.726 1.00 78.31 193 ALA A N 1
ATOM 1476 C CA . ALA A 1 193 ? 25.830 9.937 6.392 1.00 78.31 193 ALA A CA 1
ATOM 1477 C C . ALA A 1 193 ? 25.350 11.399 6.443 1.00 78.31 193 ALA A C 1
ATOM 1479 O O . ALA A 1 193 ? 25.857 12.231 5.686 1.00 78.31 193 ALA A O 1
ATOM 1480 N N . ASP A 1 194 ? 24.431 11.734 7.352 1.00 77.12 194 ASP A N 1
ATOM 1481 C CA . ASP A 1 194 ? 23.921 13.096 7.534 1.00 77.12 194 ASP A CA 1
ATOM 1482 C C . ASP A 1 194 ? 25.003 14.067 8.019 1.00 77.12 194 ASP A C 1
ATOM 1484 O O . ASP A 1 194 ? 25.072 15.195 7.525 1.00 77.12 194 ASP A O 1
ATOM 1488 N N . GLU A 1 195 ? 25.885 13.637 8.930 1.00 74.38 195 GLU A N 1
ATOM 1489 C CA . GLU A 1 195 ? 27.031 14.441 9.379 1.00 74.38 195 GLU A CA 1
ATOM 1490 C C . GLU A 1 195 ? 27.983 14.790 8.227 1.00 74.38 195 GLU A C 1
ATOM 1492 O O . GLU A 1 195 ? 28.580 15.869 8.206 1.00 74.38 195 GLU A O 1
ATOM 1497 N N . SER A 1 196 ? 28.107 13.892 7.248 1.00 68.44 196 SER A N 1
ATOM 1498 C CA . SER A 1 196 ? 28.967 14.081 6.078 1.00 68.44 196 SER A CA 1
ATOM 1499 C C . SER A 1 196 ? 28.339 14.927 4.960 1.00 68.44 196 SER A C 1
ATOM 1501 O O . SER A 1 196 ? 29.044 15.344 4.038 1.00 68.44 196 SER A O 1
ATOM 1503 N N . ALA A 1 197 ? 27.030 15.198 5.024 1.00 66.00 197 ALA A N 1
ATOM 1504 C CA . ALA A 1 197 ? 26.280 15.864 3.964 1.00 66.00 197 ALA A CA 1
ATOM 1505 C C . ALA A 1 197 ? 26.171 17.389 4.173 1.00 66.00 197 ALA A C 1
ATOM 1507 O O . ALA A 1 197 ? 25.667 17.871 5.190 1.00 66.00 197 ALA A O 1
ATOM 1508 N N . GLU A 1 198 ? 26.568 18.175 3.165 1.00 58.44 198 GLU A N 1
ATOM 1509 C CA . GLU A 1 198 ? 26.401 19.635 3.170 1.00 58.44 198 GLU A CA 1
ATOM 1510 C C . GLU A 1 198 ? 24.946 20.042 2.842 1.00 58.44 198 GLU A C 1
ATOM 1512 O O . GLU A 1 198 ? 24.439 19.761 1.755 1.00 58.44 198 GLU A O 1
ATOM 1517 N N . GLY A 1 199 ? 24.267 20.754 3.754 1.00 57.62 199 GLY A N 1
ATOM 1518 C CA . GLY A 1 199 ? 22.965 21.394 3.498 1.00 57.62 199 GLY A CA 1
ATOM 1519 C C . GLY A 1 199 ? 21.994 21.385 4.687 1.00 57.62 199 GLY A C 1
ATOM 1520 O O . GLY A 1 199 ? 22.149 20.628 5.629 1.00 57.62 199 GLY A O 1
ATOM 1521 N N . VAL A 1 200 ? 20.953 22.226 4.653 1.00 50.12 200 VAL A N 1
ATOM 1522 C CA . VAL A 1 200 ? 19.948 22.327 5.742 1.00 50.12 200 VAL A CA 1
ATOM 1523 C C . VAL A 1 200 ? 19.049 21.082 5.824 1.00 50.12 200 VAL A C 1
ATOM 1525 O O . VAL A 1 200 ? 18.551 20.744 6.889 1.00 50.12 200 VAL A O 1
ATOM 1528 N N . HIS A 1 201 ? 18.867 20.369 4.708 1.00 56.78 201 HIS A N 1
ATOM 1529 C CA . HIS A 1 201 ? 18.024 19.171 4.629 1.00 56.78 201 HIS A CA 1
ATOM 1530 C C . HIS A 1 201 ? 18.715 17.876 5.082 1.00 56.78 201 HIS A C 1
ATOM 1532 O O . HIS A 1 201 ? 18.072 16.830 5.028 1.00 56.78 201 HIS A O 1
ATOM 1538 N N . SER A 1 202 ? 20.000 17.897 5.459 1.00 59.91 202 SER A N 1
ATOM 1539 C CA . SER A 1 202 ? 20.677 16.707 6.000 1.00 59.91 202 SER A CA 1
ATOM 1540 C C . SER A 1 202 ? 20.316 16.478 7.468 1.00 59.91 202 SER A C 1
ATOM 1542 O O . SER A 1 202 ? 19.959 15.373 7.835 1.00 59.91 202 SER A O 1
ATOM 1544 N N . GLN A 1 203 ? 20.252 17.527 8.292 1.00 62.44 203 GLN A N 1
ATOM 1545 C CA . GLN A 1 203 ? 20.059 17.394 9.748 1.00 62.44 203 GLN A CA 1
ATOM 1546 C C . GLN A 1 203 ? 18.692 16.826 10.182 1.00 62.44 203 GLN A C 1
ATOM 1548 O O . GLN A 1 203 ? 18.554 16.355 11.310 1.00 62.44 203 GLN A O 1
ATOM 1553 N N . ASP A 1 204 ? 17.690 16.842 9.299 1.00 78.25 204 ASP A N 1
ATOM 1554 C CA . ASP A 1 204 ? 16.341 16.351 9.597 1.00 78.25 204 ASP A CA 1
ATOM 1555 C C . ASP A 1 204 ? 16.121 14.877 9.186 1.00 78.25 204 ASP A C 1
ATOM 1557 O O . ASP A 1 204 ? 15.101 14.301 9.573 1.00 78.25 204 ASP A O 1
ATOM 1561 N N . ARG A 1 205 ? 17.019 14.240 8.410 1.00 84.88 205 ARG A N 1
ATOM 1562 C CA . ARG A 1 205 ? 16.763 12.894 7.845 1.00 84.88 205 ARG A CA 1
ATOM 1563 C C . ARG A 1 205 ? 16.852 11.809 8.907 1.00 84.88 205 ARG A C 1
ATOM 1565 O O . ARG A 1 205 ? 15.877 11.079 9.088 1.00 84.88 205 ARG A O 1
ATOM 1572 N N . ALA A 1 206 ? 17.956 11.742 9.650 1.00 85.56 206 ALA A N 1
ATOM 1573 C CA . ALA A 1 206 ? 18.127 10.803 10.755 1.00 85.56 206 ALA A CA 1
ATOM 1574 C C . ALA A 1 206 ? 17.008 10.944 11.792 1.00 85.56 206 ALA A C 1
ATOM 1576 O O . ALA A 1 206 ? 16.413 9.948 12.202 1.00 85.56 206 ALA A O 1
ATOM 1577 N N . ALA A 1 207 ? 16.649 12.179 12.155 1.00 88.81 207 ALA A N 1
ATOM 1578 C CA . ALA A 1 207 ? 15.553 12.445 13.084 1.00 88.81 207 ALA A CA 1
ATOM 1579 C C . ALA A 1 207 ? 14.193 11.971 12.538 1.00 88.81 207 ALA A C 1
ATOM 1581 O O . ALA A 1 207 ? 13.402 11.374 13.278 1.00 88.81 207 ALA A O 1
ATOM 1582 N N . ALA A 1 208 ? 13.916 12.193 11.249 1.00 90.50 208 ALA A N 1
ATOM 1583 C CA . ALA A 1 208 ? 12.690 11.726 10.610 1.00 90.50 208 ALA A CA 1
ATOM 1584 C C . ALA A 1 208 ? 12.622 10.193 10.570 1.00 90.50 208 ALA A C 1
ATOM 1586 O O . ALA A 1 208 ? 11.628 9.622 11.019 1.00 90.50 208 ALA A O 1
ATOM 1587 N N . VAL A 1 209 ? 13.679 9.520 10.105 1.00 92.44 209 VAL A N 1
ATOM 1588 C CA . VAL A 1 209 ? 13.740 8.049 10.045 1.00 92.44 209 VAL A CA 1
ATOM 1589 C C . VAL A 1 209 ? 13.654 7.440 11.442 1.00 92.44 209 VAL A C 1
ATOM 1591 O O . VAL A 1 209 ? 12.911 6.479 11.635 1.00 92.44 209 VAL A O 1
ATOM 1594 N N . HIS A 1 210 ? 14.324 8.022 12.439 1.00 94.56 210 HIS A N 1
ATOM 1595 C CA . HIS A 1 210 ? 14.204 7.594 13.832 1.00 94.56 210 HIS A CA 1
ATOM 1596 C C . HIS A 1 210 ? 12.758 7.717 14.333 1.00 94.56 210 HIS A C 1
ATOM 1598 O O . HIS A 1 210 ? 12.211 6.774 14.895 1.00 94.56 210 HIS A O 1
ATOM 1604 N N . THR A 1 211 ? 12.098 8.853 14.092 1.00 96.31 211 THR A N 1
ATOM 1605 C CA . THR A 1 211 ? 10.701 9.062 14.515 1.00 96.31 211 THR A CA 1
ATOM 1606 C C . THR A 1 211 ? 9.757 8.051 13.860 1.00 96.31 211 THR A C 1
ATOM 1608 O O . THR A 1 211 ? 8.906 7.473 14.534 1.00 96.31 211 THR A O 1
ATOM 1611 N N . VAL A 1 212 ? 9.930 7.780 12.563 1.00 97.00 212 VAL A N 1
ATOM 1612 C CA . VAL A 1 212 ? 9.169 6.734 11.862 1.00 97.00 212 VAL A CA 1
ATOM 1613 C C . VAL A 1 212 ? 9.449 5.364 12.469 1.00 97.00 212 VAL A C 1
ATOM 1615 O O . VAL A 1 212 ? 8.508 4.620 12.725 1.00 97.00 212 VAL A O 1
ATOM 1618 N N . THR A 1 213 ? 10.715 5.046 12.737 1.00 97.56 213 THR A N 1
ATOM 1619 C CA . THR A 1 213 ? 11.137 3.767 13.325 1.00 97.56 213 THR A CA 1
ATOM 1620 C C . THR A 1 213 ? 10.440 3.515 14.657 1.00 97.56 213 THR A C 1
ATOM 1622 O O . THR A 1 213 ? 9.842 2.457 14.839 1.00 97.56 213 THR A O 1
ATOM 1625 N N . GLU A 1 214 ? 10.416 4.506 15.549 1.00 98.38 214 GLU A N 1
ATOM 1626 C CA . GLU A 1 214 ? 9.714 4.406 16.833 1.00 98.38 214 GLU A CA 1
ATOM 1627 C C . GLU A 1 214 ? 8.201 4.219 16.654 1.00 98.38 214 GLU A C 1
ATOM 1629 O O . GLU A 1 214 ? 7.584 3.401 17.339 1.00 98.38 214 GLU A O 1
ATOM 1634 N N . GLY A 1 215 ? 7.599 4.902 15.677 1.00 98.31 215 GLY A N 1
ATOM 1635 C CA . GLY A 1 215 ? 6.195 4.703 15.320 1.00 98.31 215 GLY A CA 1
ATOM 1636 C C . GLY A 1 215 ? 5.889 3.292 14.806 1.00 98.31 215 GLY A C 1
ATOM 1637 O O . GLY A 1 215 ? 4.918 2.672 15.248 1.00 98.31 215 GLY A O 1
ATOM 1638 N N . LEU A 1 216 ? 6.729 2.758 13.913 1.00 98.50 216 LEU A N 1
ATOM 1639 C CA . LEU A 1 216 ? 6.596 1.403 13.368 1.00 98.50 216 LEU A CA 1
ATOM 1640 C C . LEU A 1 216 ? 6.788 0.338 14.455 1.00 98.50 216 LEU A C 1
ATOM 1642 O O . LEU A 1 216 ? 6.008 -0.612 14.509 1.00 98.50 216 LEU A O 1
ATOM 1646 N N . ARG A 1 217 ? 7.768 0.509 15.353 1.00 98.31 217 ARG A N 1
ATOM 1647 C CA . ARG A 1 217 ? 7.996 -0.377 16.510 1.00 98.31 217 ARG A CA 1
ATOM 1648 C C . ARG A 1 217 ? 6.801 -0.388 17.453 1.00 98.31 217 ARG A C 1
ATOM 1650 O O . ARG A 1 217 ? 6.300 -1.457 17.799 1.00 98.31 217 ARG A O 1
ATOM 1657 N N . ALA A 1 218 ? 6.311 0.790 17.835 1.00 98.44 218 ALA A N 1
ATOM 1658 C CA . ALA A 1 218 ? 5.148 0.913 18.703 1.00 98.44 218 ALA A CA 1
ATOM 1659 C C . ALA A 1 218 ? 3.918 0.229 18.091 1.00 98.44 218 ALA A C 1
ATOM 1661 O O . ALA A 1 218 ? 3.247 -0.554 18.765 1.00 98.44 218 ALA A O 1
ATOM 1662 N N . TRP A 1 219 ? 3.670 0.442 16.795 1.00 98.38 219 TRP A N 1
ATOM 1663 C CA . TRP A 1 219 ? 2.566 -0.209 16.093 1.00 98.38 219 TRP A CA 1
ATOM 1664 C C . TRP A 1 219 ? 2.740 -1.730 16.045 1.00 98.38 219 TRP A C 1
ATOM 1666 O O . TRP A 1 219 ? 1.802 -2.486 16.317 1.00 98.38 219 TRP A O 1
ATOM 1676 N N . TRP A 1 220 ? 3.956 -2.196 15.751 1.00 97.94 220 TRP A N 1
ATOM 1677 C CA . TRP A 1 220 ? 4.281 -3.618 15.704 1.00 97.94 220 TRP A CA 1
ATOM 1678 C C . TRP A 1 220 ? 3.973 -4.322 17.032 1.00 97.94 220 TRP A C 1
ATOM 1680 O O . TRP A 1 220 ? 3.346 -5.386 17.037 1.00 97.94 220 TRP A O 1
ATOM 1690 N N . HIS A 1 221 ? 4.323 -3.681 18.151 1.00 96.56 221 HIS A N 1
ATOM 1691 C CA . HIS A 1 221 ? 4.093 -4.173 19.512 1.00 96.56 221 HIS A CA 1
ATOM 1692 C C . HIS A 1 221 ? 2.691 -3.877 20.077 1.00 96.56 221 HIS A C 1
ATOM 1694 O O . HIS A 1 221 ? 2.397 -4.268 21.207 1.00 96.56 221 HIS A O 1
ATOM 1700 N N . GLY A 1 222 ? 1.807 -3.247 19.299 1.00 96.50 222 GLY A N 1
ATOM 1701 C CA . GLY A 1 222 ? 0.413 -3.002 19.677 1.00 96.50 222 GLY A CA 1
ATOM 1702 C C . GLY A 1 222 ? 0.178 -1.752 20.532 1.00 96.50 222 GLY A C 1
ATOM 1703 O O . GLY A 1 222 ? -0.934 -1.562 21.026 1.00 96.50 222 GLY A O 1
ATOM 1704 N N . ASP A 1 223 ? 1.174 -0.876 20.689 1.00 97.94 223 ASP A N 1
ATOM 1705 C CA . ASP A 1 223 ? 0.994 0.432 21.320 1.00 97.94 223 ASP A CA 1
ATOM 1706 C C . ASP A 1 223 ? 0.473 1.450 20.298 1.00 97.94 223 ASP A C 1
ATOM 1708 O O . ASP A 1 223 ? 1.203 2.260 19.722 1.00 97.94 223 ASP A O 1
ATOM 1712 N N . ALA A 1 224 ? -0.838 1.391 20.064 1.00 96.94 224 ALA A N 1
ATOM 1713 C CA . ALA A 1 224 ? -1.513 2.247 19.098 1.00 96.94 224 ALA A CA 1
ATOM 1714 C C . ALA A 1 224 ? -1.384 3.748 19.420 1.00 96.94 224 ALA A C 1
ATOM 1716 O O . ALA A 1 224 ? -1.388 4.571 18.507 1.00 96.94 224 ALA A O 1
ATOM 1717 N N . HIS A 1 225 ? -1.275 4.128 20.699 1.00 97.38 225 HIS A N 1
ATOM 1718 C CA . HIS A 1 225 ? -1.187 5.537 21.087 1.00 97.38 225 HIS A CA 1
ATOM 1719 C C . HIS A 1 225 ? 0.201 6.110 20.788 1.00 97.38 225 HIS A C 1
ATOM 1721 O O . HIS A 1 225 ? 0.310 7.183 20.191 1.00 97.38 225 HIS A O 1
ATOM 1727 N N . VAL A 1 226 ? 1.257 5.378 21.156 1.00 98.06 226 VAL A N 1
ATOM 1728 C CA . VAL A 1 226 ? 2.642 5.770 20.861 1.00 98.06 226 VAL A CA 1
ATOM 1729 C C . VAL A 1 226 ? 2.899 5.744 19.353 1.00 98.06 226 VAL A C 1
ATOM 1731 O O . VAL A 1 226 ? 3.491 6.685 18.823 1.00 98.06 226 VAL A O 1
ATOM 1734 N N . ALA A 1 227 ? 2.364 4.746 18.643 1.00 98.19 227 ALA A N 1
ATOM 1735 C CA . ALA A 1 227 ? 2.424 4.684 17.186 1.00 98.19 227 ALA A CA 1
ATOM 1736 C C . ALA A 1 227 ? 1.778 5.908 16.525 1.00 98.19 227 ALA A C 1
ATOM 1738 O O . ALA A 1 227 ? 2.421 6.588 15.726 1.00 98.19 227 ALA A O 1
ATOM 1739 N N . ALA A 1 228 ? 0.529 6.224 16.889 1.00 97.25 228 ALA A N 1
ATOM 1740 C CA . ALA A 1 228 ? -0.198 7.352 16.313 1.00 97.25 228 ALA A CA 1
ATOM 1741 C C . ALA A 1 228 ? 0.527 8.684 16.548 1.00 97.25 228 ALA A C 1
ATOM 1743 O O . ALA A 1 228 ? 0.604 9.517 15.645 1.00 97.25 228 ALA A O 1
ATOM 1744 N N . LYS A 1 229 ? 1.110 8.864 17.740 1.00 96.25 229 LYS A N 1
ATOM 1745 C CA . LYS A 1 229 ? 1.912 10.045 18.060 1.00 96.25 229 LYS A CA 1
ATOM 1746 C C . LYS A 1 229 ? 3.123 10.174 17.131 1.00 96.25 229 LYS A C 1
ATOM 1748 O O . LYS A 1 229 ? 3.245 11.181 16.439 1.00 96.25 229 LYS A O 1
ATOM 1753 N N . HIS A 1 230 ? 3.999 9.170 17.099 1.00 97.69 230 HIS A N 1
ATOM 1754 C CA . HIS A 1 230 ? 5.244 9.252 16.332 1.00 97.69 230 HIS A CA 1
ATOM 1755 C C . HIS A 1 230 ? 5.000 9.336 14.823 1.00 97.69 230 HIS A C 1
ATOM 1757 O O . HIS A 1 230 ? 5.586 10.179 14.147 1.00 97.69 230 HIS A O 1
ATOM 1763 N N . LEU A 1 231 ? 4.092 8.518 14.283 1.00 96.44 231 LEU A N 1
ATOM 1764 C CA . LEU A 1 231 ? 3.785 8.538 12.852 1.00 96.44 231 LEU A CA 1
ATOM 1765 C C . LEU A 1 231 ? 3.101 9.853 12.437 1.00 96.44 231 LEU A C 1
ATOM 1767 O O . LEU A 1 231 ? 3.407 10.399 11.376 1.00 96.44 231 LEU A O 1
ATOM 1771 N N . GLY A 1 232 ? 2.228 10.404 13.289 1.00 94.19 232 GLY A N 1
ATOM 1772 C CA . GLY A 1 232 ? 1.594 11.704 13.065 1.00 94.19 232 GLY A CA 1
ATOM 1773 C C . GLY A 1 232 ? 2.589 12.870 13.063 1.00 94.19 232 GLY A C 1
ATOM 1774 O O . GLY A 1 232 ? 2.462 13.779 12.242 1.00 94.19 232 GLY A O 1
ATOM 1775 N N . GLU A 1 233 ? 3.600 12.827 13.936 1.00 93.31 233 GLU A N 1
ATOM 1776 C CA . GLU A 1 233 ? 4.705 13.797 13.975 1.00 93.31 233 GLU A CA 1
ATOM 1777 C C . GLU A 1 233 ? 5.634 13.666 12.751 1.00 93.31 233 GLU A C 1
ATOM 1779 O O . GLU A 1 233 ? 6.093 14.677 12.214 1.00 93.31 233 GLU A O 1
ATOM 1784 N N . ALA A 1 234 ? 5.878 12.441 12.273 1.00 92.50 234 ALA A N 1
ATOM 1785 C CA . ALA A 1 234 ? 6.814 12.172 11.184 1.00 92.50 234 ALA A CA 1
ATOM 1786 C C . ALA A 1 234 ? 6.293 12.565 9.791 1.00 92.50 234 ALA A C 1
ATOM 1788 O O . ALA A 1 234 ? 7.046 13.129 8.994 1.00 92.50 234 ALA A O 1
ATOM 1789 N N . LEU A 1 235 ? 5.023 12.290 9.468 1.00 89.00 235 LEU A N 1
ATOM 1790 C CA . LEU A 1 235 ? 4.494 12.452 8.101 1.00 89.00 235 LEU A CA 1
ATOM 1791 C C . LEU A 1 235 ? 4.689 13.857 7.490 1.00 89.00 235 LEU A C 1
ATOM 179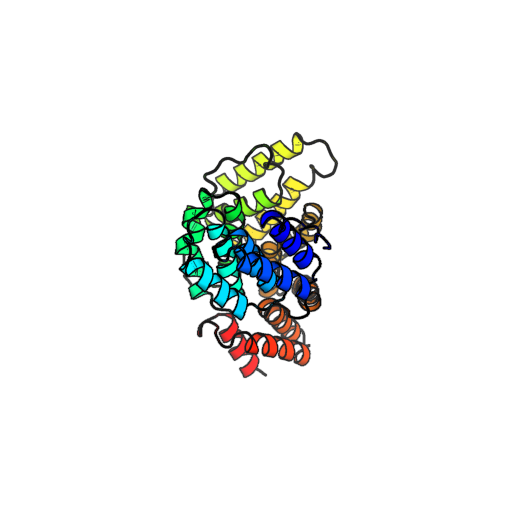3 O O . LEU A 1 235 ? 5.132 13.942 6.340 1.00 89.00 235 LEU A O 1
ATOM 1797 N N . PRO A 1 236 ? 4.427 14.975 8.202 1.00 87.75 236 PRO A N 1
ATOM 1798 C CA . PRO A 1 236 ? 4.677 16.308 7.655 1.00 87.75 236 PRO A CA 1
ATOM 1799 C C . PRO A 1 236 ? 6.151 16.555 7.311 1.00 87.75 236 PRO A C 1
ATOM 1801 O O . PRO A 1 236 ? 6.444 17.300 6.377 1.00 87.75 236 PRO A O 1
ATOM 1804 N N . VAL A 1 237 ? 7.079 15.938 8.046 1.00 88.62 237 VAL A N 1
ATOM 1805 C CA . VAL A 1 237 ? 8.520 16.035 7.778 1.00 88.62 237 VAL A CA 1
ATOM 1806 C C . VAL A 1 237 ? 8.886 15.181 6.567 1.00 88.62 237 VAL A C 1
ATOM 1808 O O . VAL A 1 237 ? 9.557 15.676 5.666 1.00 88.62 237 VAL A O 1
ATOM 1811 N N . LEU A 1 238 ? 8.370 13.949 6.493 1.00 87.56 238 LEU A N 1
ATOM 1812 C CA . LEU A 1 238 ? 8.618 13.028 5.380 1.00 87.56 238 LEU A CA 1
ATOM 1813 C C . LEU A 1 238 ? 8.237 13.611 4.017 1.00 87.56 238 LEU A C 1
ATOM 1815 O O . LEU A 1 238 ? 8.976 13.441 3.051 1.00 87.56 238 LEU A O 1
ATOM 1819 N N . SER A 1 239 ? 7.137 14.365 3.950 1.00 83.75 239 SER A N 1
ATOM 1820 C CA . SER A 1 239 ? 6.686 15.021 2.712 1.00 83.75 239 SER A CA 1
ATOM 1821 C C . SER A 1 239 ? 7.706 15.986 2.088 1.00 83.75 239 SER A C 1
ATOM 1823 O O . SER A 1 239 ? 7.563 16.361 0.931 1.00 83.75 239 SER A O 1
ATOM 1825 N N . ARG A 1 240 ? 8.748 16.390 2.827 1.00 85.31 240 ARG A N 1
ATOM 1826 C CA . ARG A 1 240 ? 9.830 17.254 2.328 1.00 85.31 240 ARG A CA 1
ATOM 1827 C C . ARG A 1 240 ? 10.910 16.489 1.563 1.00 85.31 240 ARG A C 1
ATOM 1829 O O . ARG A 1 240 ? 11.731 17.122 0.908 1.00 85.31 240 ARG A O 1
ATOM 1836 N N . PHE A 1 241 ? 10.946 15.161 1.686 1.00 82.06 241 PHE A N 1
ATOM 1837 C CA . PHE A 1 241 ? 11.981 14.307 1.096 1.00 82.06 241 PHE A CA 1
ATOM 1838 C C . PHE A 1 241 ? 11.528 13.599 -0.183 1.00 82.06 241 PHE A C 1
ATOM 1840 O O . PHE A 1 241 ? 12.303 12.844 -0.762 1.00 82.06 241 PHE A O 1
ATOM 1847 N N . THR A 1 242 ? 10.291 13.820 -0.629 1.00 77.88 242 THR A N 1
ATOM 1848 C CA . THR A 1 242 ? 9.778 13.222 -1.860 1.00 77.88 242 THR A CA 1
ATOM 1849 C C . THR A 1 242 ? 8.752 14.115 -2.541 1.00 77.88 242 THR A C 1
ATOM 1851 O O . THR A 1 242 ? 7.879 14.683 -1.889 1.00 77.88 242 THR A O 1
ATOM 1854 N N . ASP A 1 243 ? 8.822 14.170 -3.869 1.00 71.44 243 ASP A N 1
ATOM 1855 C CA . ASP A 1 243 ? 7.768 14.733 -4.718 1.00 71.44 243 ASP A CA 1
ATOM 1856 C C . ASP A 1 243 ? 6.717 13.678 -5.106 1.00 71.44 243 ASP A C 1
ATOM 1858 O O . ASP A 1 243 ? 5.766 13.986 -5.826 1.00 71.44 243 ASP A O 1
ATOM 1862 N N . TYR A 1 244 ? 6.881 12.424 -4.663 1.00 70.19 244 TYR A N 1
ATOM 1863 C CA . TYR A 1 244 ? 6.005 11.307 -4.998 1.00 70.19 244 TYR A CA 1
ATOM 1864 C C . TYR A 1 244 ? 5.123 10.919 -3.798 1.00 70.19 244 TYR A C 1
ATOM 1866 O O . TYR A 1 244 ? 5.570 10.189 -2.908 1.00 70.19 244 TYR A O 1
ATOM 1874 N N . PRO A 1 245 ? 3.839 11.333 -3.769 1.00 64.50 245 PRO A N 1
ATOM 1875 C CA . PRO A 1 245 ? 2.964 11.117 -2.613 1.00 64.50 245 PRO A CA 1
ATOM 1876 C C . PRO A 1 245 ? 2.784 9.642 -2.227 1.00 64.50 245 PRO A C 1
ATOM 1878 O O . PRO A 1 245 ? 2.550 9.330 -1.065 1.00 64.50 245 PRO A O 1
ATOM 1881 N N . GLY A 1 246 ? 2.908 8.717 -3.187 1.00 72.25 246 GLY A N 1
ATOM 1882 C CA . GLY A 1 246 ? 2.726 7.283 -2.951 1.00 72.25 246 GLY A CA 1
ATOM 1883 C C . GLY A 1 246 ? 3.855 6.614 -2.160 1.00 72.25 246 GL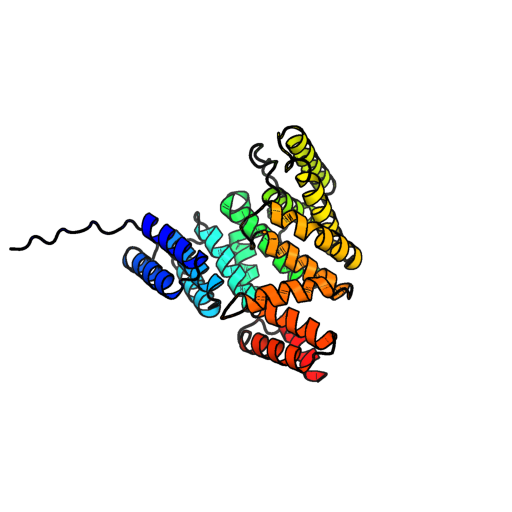Y A C 1
ATOM 1884 O O . GLY A 1 246 ? 3.654 5.517 -1.645 1.00 72.25 246 GLY A O 1
ATOM 1885 N N . GLN A 1 247 ? 5.021 7.254 -2.031 1.00 79.88 247 GLN A N 1
ATOM 1886 C CA . GLN A 1 247 ? 6.217 6.631 -1.450 1.00 79.88 247 GLN A CA 1
ATOM 1887 C C . GLN A 1 247 ? 6.059 6.303 0.041 1.00 79.88 247 GLN A C 1
ATOM 1889 O O . GLN A 1 247 ? 6.585 5.300 0.515 1.00 79.88 247 GLN A O 1
ATOM 1894 N N . PHE A 1 248 ? 5.272 7.103 0.766 1.00 89.06 248 PHE A N 1
ATOM 1895 C CA . PHE A 1 248 ? 5.000 6.913 2.194 1.00 89.06 248 PHE A CA 1
ATOM 1896 C C . PHE A 1 248 ? 3.569 6.443 2.484 1.00 89.06 248 PHE A C 1
ATOM 1898 O O . PHE A 1 248 ? 3.140 6.460 3.638 1.00 89.06 248 PHE A O 1
ATOM 1905 N N . ALA A 1 249 ? 2.831 5.970 1.471 1.00 90.00 249 ALA A N 1
ATOM 1906 C CA . ALA A 1 249 ? 1.437 5.549 1.628 1.00 90.00 249 ALA A CA 1
ATOM 1907 C C . ALA A 1 249 ? 1.257 4.462 2.704 1.00 90.00 249 ALA A C 1
ATOM 1909 O O . ALA A 1 249 ? 0.299 4.506 3.466 1.00 90.00 249 ALA A O 1
ATOM 1910 N N . VAL A 1 250 ? 2.209 3.534 2.831 1.00 93.81 250 VAL A N 1
ATOM 1911 C CA . VAL A 1 250 ? 2.178 2.481 3.861 1.00 93.81 250 VAL A CA 1
ATOM 1912 C C . VAL A 1 250 ? 2.387 3.026 5.285 1.00 93.81 250 VAL A C 1
ATOM 1914 O O . VAL A 1 250 ? 1.845 2.484 6.249 1.00 93.81 250 VAL A O 1
ATOM 1917 N N . ILE A 1 251 ? 3.126 4.130 5.435 1.00 95.50 251 ILE A N 1
ATOM 1918 C CA . ILE A 1 251 ? 3.305 4.825 6.718 1.00 95.50 251 ILE A CA 1
ATOM 1919 C C . ILE A 1 251 ? 2.009 5.542 7.097 1.00 95.50 251 ILE A C 1
ATOM 1921 O O . ILE A 1 251 ? 1.570 5.460 8.243 1.00 95.50 251 ILE A O 1
ATOM 1925 N N . GLU A 1 252 ? 1.360 6.186 6.124 1.00 94.88 252 GLU A N 1
ATOM 1926 C CA . GLU A 1 252 ? 0.027 6.768 6.296 1.00 94.88 252 GLU A CA 1
ATOM 1927 C C . GLU A 1 252 ? -1.016 5.702 6.665 1.00 94.88 252 GLU A C 1
ATOM 1929 O O . GLU A 1 252 ? -1.786 5.911 7.598 1.00 94.88 252 GLU A O 1
ATOM 1934 N N . ASP A 1 253 ? -1.010 4.544 5.999 1.00 96.38 253 ASP A N 1
ATOM 1935 C CA . ASP A 1 253 ? -1.904 3.419 6.304 1.00 96.38 253 ASP A CA 1
ATOM 1936 C C . ASP A 1 253 ? -1.678 2.902 7.737 1.00 96.38 253 ASP A C 1
ATOM 1938 O O . ASP A 1 253 ? -2.633 2.642 8.469 1.00 96.38 253 ASP A O 1
ATOM 1942 N N . THR A 1 254 ? -0.415 2.819 8.170 1.00 97.81 254 THR A N 1
ATOM 1943 C CA . THR A 1 254 ? -0.054 2.426 9.543 1.00 97.81 254 THR A CA 1
ATOM 1944 C C . THR A 1 254 ? -0.533 3.461 10.567 1.00 97.81 254 THR A C 1
ATOM 1946 O O . THR A 1 254 ? -1.048 3.089 11.622 1.00 97.81 254 THR A O 1
ATOM 1949 N N . LEU A 1 255 ? -0.420 4.761 10.261 1.00 97.31 255 LEU A N 1
ATOM 1950 C CA . LEU A 1 255 ? -0.981 5.822 11.102 1.00 97.31 255 LEU A CA 1
ATOM 1951 C C . LEU A 1 255 ? -2.504 5.707 11.191 1.00 97.31 255 LEU A C 1
ATOM 1953 O O . LEU A 1 255 ? -3.045 5.814 12.288 1.00 97.31 255 LEU A O 1
ATOM 1957 N N . ILE A 1 256 ? -3.190 5.484 10.066 1.00 97.31 256 ILE A N 1
ATOM 1958 C CA . ILE A 1 256 ? -4.652 5.350 10.032 1.00 97.31 256 ILE A CA 1
ATOM 1959 C C . ILE A 1 256 ? -5.108 4.199 10.931 1.00 97.31 256 ILE A C 1
ATOM 1961 O O . ILE A 1 256 ? -6.040 4.355 11.725 1.00 97.31 256 ILE A O 1
ATOM 1965 N N . ASP A 1 257 ? -4.425 3.058 10.855 1.00 97.06 257 ASP A N 1
ATOM 1966 C CA . ASP A 1 257 ? -4.711 1.916 11.718 1.00 97.06 257 ASP A CA 1
ATOM 1967 C C . ASP A 1 257 ? -4.409 2.209 13.203 1.00 97.06 257 ASP A C 1
ATOM 1969 O O . ASP A 1 257 ? -5.233 1.923 14.078 1.00 97.06 257 ASP A O 1
ATOM 1973 N N . ALA A 1 258 ? -3.279 2.854 13.510 1.00 97.62 258 ALA A N 1
ATOM 1974 C CA . ALA A 1 258 ? -2.925 3.252 14.875 1.00 97.62 258 ALA A CA 1
ATOM 1975 C C . ALA A 1 258 ? -3.930 4.254 15.479 1.00 97.62 258 ALA A C 1
ATOM 1977 O O . ALA A 1 258 ? -4.345 4.136 16.635 1.00 97.62 258 ALA A O 1
ATOM 1978 N N . GLU A 1 259 ? -4.366 5.241 14.702 1.00 96.62 259 GLU A N 1
ATOM 1979 C CA . GLU A 1 259 ? -5.3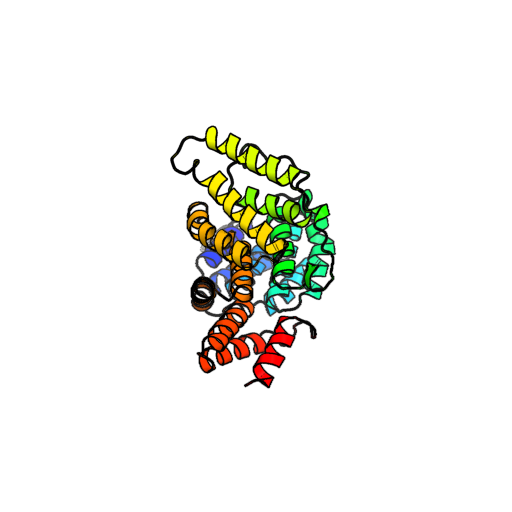66 6.234 15.100 1.00 96.62 259 GLU A CA 1
ATOM 1980 C C . GLU A 1 259 ? -6.754 5.623 15.287 1.00 96.62 259 GLU A C 1
ATOM 1982 O O . GLU A 1 259 ? -7.483 5.996 16.213 1.00 96.62 259 GLU A O 1
ATOM 1987 N N . TRP A 1 260 ? -7.115 4.640 14.458 1.00 94.88 260 TRP A N 1
ATOM 1988 C CA . TRP A 1 260 ? -8.337 3.870 14.650 1.00 94.88 260 TRP A CA 1
ATOM 1989 C C . TRP A 1 260 ? -8.343 3.165 16.013 1.00 94.88 260 TRP A C 1
ATOM 1991 O O . TRP A 1 260 ? -9.321 3.290 16.760 1.00 94.88 260 TRP A O 1
ATOM 2001 N N . HIS A 1 261 ? -7.253 2.470 16.352 1.00 94.88 261 HIS A N 1
ATOM 2002 C CA . HIS A 1 261 ? -7.131 1.687 17.584 1.00 94.88 261 HIS A CA 1
ATOM 2003 C C . HIS A 1 261 ? -6.907 2.538 18.843 1.00 94.88 261 HIS A C 1
ATOM 2005 O O . HIS A 1 261 ? -7.371 2.170 19.920 1.00 94.88 261 HIS A O 1
ATOM 2011 N N . SER A 1 262 ? -6.256 3.697 18.725 1.00 94.88 262 SER A N 1
ATOM 2012 C CA . SER A 1 262 ? -6.086 4.647 19.837 1.00 94.88 262 SER A CA 1
ATOM 2013 C C . SER A 1 262 ? -7.290 5.576 20.040 1.00 94.88 262 SER A C 1
ATOM 2015 O O . SER A 1 262 ? -7.393 6.242 21.070 1.00 94.88 262 SER A O 1
ATOM 2017 N N . GLY A 1 263 ? -8.207 5.642 19.068 1.00 90.69 263 GLY A N 1
ATOM 2018 C CA . GLY A 1 263 ? -9.373 6.527 19.073 1.00 90.69 263 GLY A CA 1
ATOM 2019 C C . GLY A 1 263 ? -9.090 7.970 18.630 1.00 90.69 263 GLY A C 1
ATOM 2020 O O . GLY A 1 263 ? -10.032 8.761 18.521 1.00 90.69 263 GLY A O 1
ATOM 2021 N N . ALA A 1 264 ? -7.836 8.321 18.337 1.00 86.12 264 ALA A N 1
ATOM 2022 C CA . ALA A 1 264 ? -7.417 9.648 17.894 1.00 86.12 264 ALA A CA 1
ATOM 2023 C C . ALA A 1 264 ? -7.605 9.817 16.374 1.00 86.12 264 ALA A C 1
ATOM 2025 O O . ALA A 1 264 ? -6.655 9.740 15.624 1.00 86.12 264 ALA A O 1
ATOM 2026 N N . ARG A 1 265 ? -8.831 10.053 15.890 1.00 85.94 265 ARG A N 1
ATOM 2027 C CA . ARG A 1 265 ? -9.172 9.938 14.446 1.00 85.94 265 ARG A CA 1
ATOM 2028 C C . ARG A 1 265 ? -8.948 11.196 13.584 1.00 85.94 265 ARG A C 1
ATOM 2030 O O . ARG A 1 265 ? -9.442 11.260 12.458 1.00 85.94 265 ARG A O 1
ATOM 2037 N N . ILE A 1 266 ? -8.275 12.224 14.106 1.00 78.88 266 ILE A N 1
ATOM 2038 C CA . ILE A 1 266 ? -8.247 13.560 13.477 1.00 78.88 266 ILE A CA 1
ATOM 2039 C C . ILE A 1 266 ? -7.402 13.574 12.196 1.00 78.88 266 ILE A C 1
ATOM 2041 O O . ILE A 1 266 ? -7.843 14.131 11.186 1.00 78.88 266 ILE A O 1
ATOM 2045 N N . HIS A 1 267 ? -6.201 12.986 12.199 1.00 89.00 267 HIS A N 1
ATOM 2046 C CA . HIS A 1 267 ? -5.349 13.018 11.007 1.00 89.00 267 HIS A CA 1
ATOM 2047 C C . HIS A 1 267 ? -5.869 12.062 9.935 1.00 89.00 267 HIS A C 1
ATOM 2049 O O . HIS A 1 267 ? -5.928 12.449 8.768 1.00 89.00 267 HIS A O 1
ATOM 2055 N N . SER A 1 268 ? -6.321 10.879 10.344 1.00 94.44 268 SER A N 1
ATOM 2056 C CA . SER A 1 268 ? -6.878 9.833 9.490 1.00 94.44 268 SER A CA 1
ATOM 2057 C C . SER A 1 268 ? -8.013 10.353 8.629 1.00 94.44 268 SER A C 1
ATOM 2059 O O . SER A 1 268 ? -7.990 10.175 7.415 1.00 94.44 268 SER A O 1
ATOM 2061 N N . GLU A 1 269 ? -8.985 11.055 9.223 1.00 95.12 269 GLU A N 1
ATOM 2062 C CA . GLU A 1 269 ? -10.095 11.611 8.450 1.00 95.12 269 GLU A CA 1
ATOM 2063 C C . GLU A 1 269 ? -9.599 12.578 7.370 1.00 95.12 269 GLU A C 1
ATOM 2065 O O . GLU A 1 269 ? -10.033 12.503 6.222 1.00 95.12 269 GLU A O 1
ATOM 2070 N N . ARG A 1 270 ? -8.678 13.481 7.719 1.00 93.31 270 ARG A N 1
ATOM 2071 C CA . ARG A 1 270 ? -8.132 14.467 6.779 1.00 93.31 270 ARG A CA 1
ATOM 2072 C C . ARG A 1 270 ? -7.378 13.794 5.632 1.00 93.31 270 ARG A C 1
ATOM 2074 O O . ARG A 1 270 ? -7.599 14.167 4.481 1.00 93.31 270 ARG A O 1
ATOM 2081 N N . ILE A 1 271 ? -6.522 12.817 5.939 1.00 92.75 271 ILE A N 1
ATOM 2082 C CA . ILE A 1 271 ? -5.775 12.036 4.941 1.00 92.75 271 ILE A CA 1
ATOM 2083 C C . ILE A 1 271 ? -6.761 11.346 3.996 1.00 92.75 271 ILE A C 1
ATOM 2085 O O . ILE A 1 271 ? -6.694 11.525 2.780 1.00 92.75 271 ILE A O 1
ATOM 2089 N N . LEU A 1 272 ? -7.737 10.631 4.555 1.00 95.62 272 LEU A N 1
ATOM 2090 C CA . LEU A 1 272 ? -8.699 9.852 3.785 1.00 95.62 272 LEU A CA 1
ATOM 2091 C C . LEU A 1 272 ? -9.646 10.719 2.956 1.00 95.62 272 LEU A C 1
ATOM 2093 O O . LEU A 1 272 ? -9.935 10.368 1.818 1.00 95.62 272 LEU A O 1
ATOM 2097 N N . ARG A 1 273 ? -10.087 11.880 3.456 1.00 95.06 273 ARG A N 1
ATOM 2098 C CA . ARG A 1 273 ? -10.847 12.847 2.643 1.00 95.06 273 ARG A CA 1
ATOM 2099 C C . ARG A 1 273 ? -10.029 13.341 1.454 1.00 95.06 273 ARG A C 1
ATOM 2101 O O . ARG A 1 273 ? -10.575 13.448 0.359 1.00 95.06 273 ARG A O 1
ATOM 2108 N N . GLY A 1 274 ? -8.739 13.612 1.660 1.00 92.12 274 GLY A N 1
ATOM 2109 C CA . GLY A 1 274 ? -7.817 13.973 0.584 1.00 92.12 274 GLY A CA 1
ATOM 2110 C C . GLY A 1 274 ? -7.704 12.869 -0.466 1.00 92.12 274 GLY A C 1
ATOM 2111 O O . GLY A 1 274 ? -7.907 13.132 -1.647 1.00 92.12 274 GLY A O 1
ATOM 2112 N N . ARG A 1 275 ? -7.461 11.625 -0.036 1.00 91.25 275 ARG A N 1
ATOM 2113 C CA . ARG A 1 275 ? -7.354 10.462 -0.931 1.00 91.25 275 ARG A CA 1
ATOM 2114 C C . ARG A 1 275 ? -8.657 10.182 -1.678 1.00 91.25 275 ARG A C 1
ATOM 2116 O O . ARG A 1 275 ? -8.638 10.069 -2.898 1.00 91.25 275 ARG A O 1
ATOM 2123 N N . VAL A 1 276 ? -9.793 10.144 -0.980 1.00 93.25 276 VAL A N 1
ATOM 2124 C CA . VAL A 1 276 ? -11.102 9.891 -1.598 1.00 93.25 276 VAL A CA 1
ATOM 2125 C C . VAL A 1 276 ? -11.478 11.004 -2.576 1.00 93.25 276 VAL A C 1
ATOM 2127 O O . VAL A 1 276 ? -11.942 10.718 -3.672 1.00 93.25 276 VAL A O 1
ATOM 2130 N N . GLY A 1 277 ? -11.233 12.267 -2.225 1.00 88.06 277 GLY A N 1
ATOM 2131 C CA . GLY A 1 277 ? -11.520 13.405 -3.101 1.00 88.06 277 GLY A CA 1
ATOM 2132 C C . GLY A 1 277 ? -10.558 13.556 -4.282 1.00 88.06 277 GLY A C 1
ATOM 2133 O O . GLY A 1 277 ? -10.874 14.269 -5.233 1.00 88.06 277 GLY A O 1
ATOM 2134 N N . ALA A 1 278 ? -9.391 12.907 -4.245 1.00 84.69 278 ALA A N 1
ATOM 2135 C CA . ALA A 1 278 ? -8.392 13.037 -5.295 1.00 84.69 278 ALA A CA 1
ATOM 2136 C C . ALA A 1 278 ? -8.756 12.265 -6.566 1.00 84.69 278 ALA A C 1
ATOM 2138 O O . ALA A 1 278 ? -8.269 12.638 -7.626 1.00 84.69 278 ALA A O 1
ATOM 2139 N N . TYR A 1 279 ? -9.566 11.206 -6.511 1.00 79.31 279 TYR A N 1
ATOM 2140 C CA . TYR A 1 279 ? -9.823 10.331 -7.662 1.00 79.31 279 TYR A CA 1
ATOM 2141 C C . TYR A 1 279 ? -11.296 10.341 -8.061 1.00 79.31 279 TYR A C 1
ATOM 2143 O O . TYR A 1 279 ? -12.179 10.336 -7.211 1.00 79.31 279 TYR A O 1
ATOM 2151 N N . ALA A 1 280 ? -11.564 10.291 -9.370 1.00 79.56 280 ALA A N 1
ATOM 2152 C CA . ALA A 1 280 ? -12.924 10.096 -9.876 1.00 79.56 280 ALA A CA 1
ATOM 2153 C C . ALA A 1 280 ? -13.498 8.737 -9.435 1.00 79.56 280 ALA A C 1
ATOM 2155 O O . ALA A 1 280 ? -14.691 8.624 -9.172 1.00 79.56 280 ALA A O 1
ATOM 2156 N N . MET A 1 281 ? -12.627 7.728 -9.317 1.00 85.25 281 MET A N 1
ATOM 2157 C CA . MET A 1 281 ? -12.933 6.394 -8.804 1.00 85.25 281 MET A CA 1
ATOM 2158 C C . MET A 1 281 ? -12.032 6.097 -7.597 1.00 85.25 281 MET A C 1
ATOM 2160 O O . MET A 1 281 ? -10.928 5.579 -7.766 1.00 85.25 281 MET A O 1
ATOM 2164 N N . PRO A 1 282 ? -12.463 6.442 -6.371 1.00 89.25 282 PRO A N 1
ATOM 2165 C CA . PRO A 1 282 ? -11.636 6.272 -5.184 1.00 89.25 282 PRO A CA 1
ATOM 2166 C C . PRO A 1 282 ? -11.422 4.806 -4.817 1.00 89.25 282 PRO A C 1
ATOM 2168 O O . PRO A 1 282 ? -12.284 3.958 -5.070 1.00 89.25 282 PRO A O 1
ATOM 2171 N N . ARG A 1 283 ? -10.315 4.519 -4.127 1.00 92.00 283 ARG A N 1
ATOM 2172 C CA . ARG A 1 283 ? -10.012 3.175 -3.621 1.00 92.00 283 ARG A CA 1
ATOM 2173 C C . ARG A 1 283 ? -11.112 2.696 -2.661 1.00 92.00 283 ARG A C 1
ATOM 2175 O O . ARG A 1 283 ? -11.441 3.433 -1.730 1.00 92.00 283 ARG A O 1
ATOM 2182 N N . PRO A 1 284 ? -11.668 1.478 -2.831 1.00 93.88 284 PRO A N 1
ATOM 2183 C CA . PRO A 1 284 ? -12.672 0.922 -1.921 1.00 93.88 284 PRO A CA 1
ATOM 2184 C C . PRO A 1 284 ? -12.211 0.931 -0.464 1.00 93.88 284 PRO A C 1
ATOM 2186 O O . PRO A 1 284 ? -12.990 1.212 0.441 1.00 93.88 284 PRO A O 1
ATOM 2189 N N . ARG A 1 285 ? -10.917 0.693 -0.244 1.00 93.50 285 ARG A N 1
ATOM 2190 C CA . ARG A 1 285 ? -10.288 0.680 1.074 1.00 93.50 285 ARG A CA 1
ATOM 2191 C C . ARG A 1 285 ? -10.287 2.044 1.761 1.00 93.50 285 ARG A C 1
ATOM 2193 O O . ARG A 1 285 ? -10.689 2.132 2.920 1.00 93.50 285 ARG A O 1
ATOM 2200 N N . ASP A 1 286 ? -9.913 3.102 1.042 1.00 95.12 286 ASP A N 1
ATOM 2201 C CA . ASP A 1 286 ? -9.960 4.469 1.574 1.00 95.12 286 ASP A CA 1
ATOM 2202 C C . ASP A 1 286 ? -11.406 4.868 1.914 1.00 95.12 286 ASP A C 1
ATOM 2204 O O . ASP A 1 286 ? -11.666 5.454 2.966 1.00 95.12 286 ASP A O 1
ATOM 2208 N N . GLN A 1 287 ? -12.368 4.495 1.061 1.00 95.56 287 GLN A N 1
ATOM 2209 C CA . GLN A 1 287 ? -13.792 4.722 1.324 1.00 95.56 287 GLN A CA 1
ATOM 2210 C C . GLN A 1 287 ? -14.270 3.959 2.564 1.00 95.56 287 GLN A C 1
ATOM 2212 O O . GLN A 1 287 ? -14.964 4.528 3.404 1.00 95.56 287 GLN A O 1
ATOM 2217 N N . PHE A 1 288 ? -13.863 2.699 2.724 1.00 95.81 288 PHE A N 1
ATOM 2218 C CA . PHE A 1 288 ? -14.190 1.886 3.892 1.00 95.81 288 PHE A CA 1
ATOM 2219 C C . PHE A 1 288 ? -13.637 2.482 5.192 1.00 95.81 288 PHE A C 1
ATOM 2221 O O . PHE A 1 288 ? -14.372 2.621 6.174 1.00 95.81 288 PHE A O 1
ATOM 2228 N N . TRP A 1 289 ? -12.359 2.866 5.218 1.00 95.81 289 TRP A N 1
ATOM 2229 C CA . TRP A 1 289 ? -11.754 3.491 6.394 1.00 95.81 289 TRP A CA 1
ATOM 2230 C C . TRP A 1 289 ? -12.388 4.842 6.718 1.00 95.81 289 TRP A C 1
ATOM 2232 O O . TRP A 1 289 ? -12.735 5.086 7.878 1.00 95.81 289 TRP A O 1
ATOM 2242 N N . LEU A 1 290 ? -12.623 5.689 5.709 1.00 96.44 290 LEU A N 1
ATOM 2243 C CA . LEU A 1 290 ? -13.294 6.969 5.915 1.00 96.44 290 LEU A CA 1
ATOM 2244 C C . LEU A 1 290 ? -14.711 6.748 6.442 1.00 96.44 290 LEU A C 1
ATOM 2246 O O . LEU A 1 290 ? -15.078 7.317 7.467 1.00 96.44 290 LEU A O 1
ATOM 2250 N N . GLY A 1 291 ? -15.478 5.866 5.802 1.00 95.38 291 GLY A N 1
ATOM 2251 C CA . GLY A 1 291 ? -16.851 5.551 6.178 1.00 95.38 291 GLY A CA 1
ATOM 2252 C C . GLY A 1 291 ? -16.977 5.107 7.636 1.00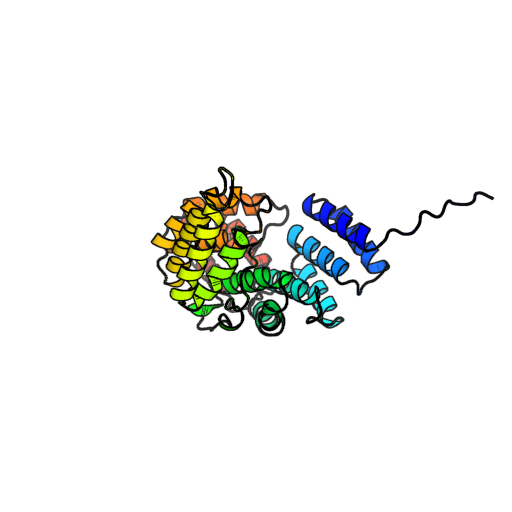 95.38 291 GLY A C 1
ATOM 2253 O O . GLY A 1 291 ? -17.827 5.617 8.369 1.00 95.38 291 GLY A O 1
ATOM 2254 N N . ARG A 1 292 ? -16.060 4.250 8.106 1.00 94.06 292 ARG A N 1
ATOM 2255 C CA . ARG A 1 292 ? -15.983 3.834 9.518 1.00 94.06 292 ARG A CA 1
ATOM 2256 C C . ARG A 1 292 ? -15.706 5.001 10.458 1.00 94.06 292 ARG A C 1
ATOM 2258 O O . ARG A 1 292 ? -16.350 5.109 11.503 1.00 94.06 292 ARG A O 1
ATOM 2265 N N . ILE A 1 293 ? -14.767 5.880 10.108 1.00 94.69 293 ILE A N 1
ATOM 2266 C CA . ILE A 1 293 ? -14.452 7.064 10.918 1.00 94.69 293 ILE A CA 1
ATOM 2267 C C . ILE A 1 293 ? -15.666 7.996 10.995 1.00 94.69 293 ILE A C 1
ATOM 2269 O O . ILE A 1 293 ? -16.057 8.397 12.095 1.00 94.69 293 ILE A O 1
ATOM 2273 N N . LEU A 1 294 ? -16.306 8.299 9.865 1.00 94.06 294 LEU A N 1
ATOM 2274 C CA . LEU A 1 294 ? -17.479 9.174 9.808 1.00 94.06 294 LEU A CA 1
ATOM 2275 C C . LEU A 1 294 ? -18.654 8.610 10.615 1.00 94.06 294 LEU A C 1
ATOM 2277 O O . LEU A 1 294 ? -19.215 9.321 11.451 1.00 94.06 294 LEU A O 1
ATOM 2281 N N . ALA A 1 295 ? -18.960 7.322 10.444 1.00 91.94 295 ALA A N 1
ATOM 2282 C CA . ALA A 1 295 ? -20.004 6.645 11.206 1.00 91.94 295 ALA A CA 1
ATOM 2283 C C . ALA A 1 295 ? -19.714 6.685 12.717 1.00 91.94 295 ALA A C 1
ATOM 2285 O O . ALA A 1 295 ? -20.578 7.072 13.503 1.00 91.94 295 ALA A O 1
ATOM 2286 N N . SER A 1 296 ? -18.470 6.397 13.125 1.00 90.19 296 SER A N 1
ATOM 2287 C CA . SER A 1 296 ? -18.061 6.429 14.540 1.00 90.19 296 SER A CA 1
ATOM 2288 C C . SER A 1 296 ? -18.068 7.831 15.168 1.00 90.19 296 SER A C 1
ATOM 2290 O O . SER A 1 296 ? -18.087 7.958 16.389 1.00 90.19 296 SER A O 1
ATOM 2292 N N . THR A 1 297 ? -18.064 8.885 14.346 1.00 89.81 297 THR A N 1
ATOM 2293 C CA . THR A 1 297 ? -18.072 10.294 14.778 1.00 89.81 297 THR A CA 1
ATOM 2294 C C . THR A 1 297 ? -19.446 10.957 14.622 1.00 89.81 297 THR A C 1
ATOM 2296 O O . THR A 1 297 ? -19.557 12.178 14.701 1.00 89.81 297 THR A O 1
ATOM 2299 N N . GLY A 1 298 ? -20.507 10.165 14.417 1.00 89.88 298 GLY A N 1
ATOM 2300 C CA . GLY A 1 298 ? -21.896 10.635 14.362 1.00 89.88 298 GLY A CA 1
ATOM 2301 C C . GLY A 1 298 ? -22.383 11.083 12.980 1.00 89.88 298 GLY A C 1
ATOM 2302 O O . GLY A 1 298 ? -23.552 11.433 12.836 1.00 89.88 298 GLY A O 1
ATOM 2303 N N . ARG A 1 299 ? -21.543 11.022 11.938 1.00 93.75 299 ARG A N 1
ATOM 2304 C CA . ARG A 1 299 ? -21.934 11.274 10.536 1.00 93.75 299 ARG A CA 1
ATOM 2305 C C . ARG A 1 299 ? -22.361 9.973 9.865 1.00 93.75 299 ARG A C 1
ATOM 2307 O O . ARG A 1 299 ? -21.765 9.529 8.889 1.00 93.75 299 ARG A O 1
ATOM 2314 N N . VAL A 1 300 ? -23.387 9.347 10.438 1.00 92.25 300 VAL A N 1
ATOM 2315 C CA . VAL A 1 300 ? -23.815 7.982 10.096 1.00 92.25 300 VAL A CA 1
ATOM 2316 C C . VAL A 1 300 ? -24.214 7.852 8.626 1.00 92.25 300 VAL A C 1
ATOM 2318 O O . VAL A 1 300 ? -23.777 6.908 7.985 1.00 92.25 300 VAL A O 1
ATOM 2321 N N . THR A 1 301 ? -24.973 8.802 8.069 1.00 92.88 301 THR A N 1
ATOM 2322 C CA . THR A 1 301 ? -25.401 8.750 6.658 1.00 92.88 301 THR A CA 1
ATOM 2323 C C . THR A 1 301 ? -24.221 8.854 5.692 1.00 92.88 301 THR A C 1
ATOM 2325 O O . THR A 1 301 ? -24.031 7.963 4.876 1.00 92.88 301 THR A O 1
ATOM 2328 N N . GLU A 1 302 ? -23.377 9.884 5.839 1.00 94.88 302 GLU A N 1
ATOM 2329 C CA . GLU A 1 302 ? -22.182 10.068 4.995 1.00 94.88 302 GLU A CA 1
ATOM 2330 C C . GLU A 1 302 ? -21.235 8.863 5.104 1.00 94.88 302 GLU A C 1
ATOM 2332 O O . GLU A 1 302 ? -20.698 8.385 4.108 1.00 94.88 302 GLU A O 1
ATOM 2337 N N . GLY A 1 303 ? -21.056 8.338 6.322 1.00 94.94 303 GLY A N 1
ATOM 2338 C CA . GLY A 1 303 ? -20.273 7.131 6.547 1.00 94.94 303 GLY A CA 1
ATOM 2339 C C . GLY A 1 303 ? -20.884 5.896 5.886 1.00 94.94 303 GLY A C 1
ATOM 2340 O O . GLY A 1 303 ? -20.168 5.139 5.238 1.00 94.94 303 GLY A O 1
ATOM 2341 N N . GLY A 1 304 ? -22.199 5.713 6.012 1.00 93.94 304 GLY A N 1
ATOM 2342 C CA . GLY A 1 304 ? -22.946 4.604 5.421 1.00 93.94 304 GLY A CA 1
ATOM 2343 C C . GLY A 1 304 ? -22.850 4.566 3.896 1.00 93.94 304 GLY A C 1
ATOM 2344 O O . GLY A 1 304 ? -22.588 3.502 3.341 1.00 93.94 304 GLY A O 1
ATOM 2345 N N . ASP A 1 305 ? -22.963 5.716 3.229 1.00 94.69 305 ASP A N 1
ATOM 2346 C CA . ASP A 1 305 ? -22.867 5.812 1.765 1.00 94.69 305 ASP A CA 1
ATOM 2347 C C . ASP A 1 305 ? -21.483 5.371 1.246 1.00 94.69 305 ASP A C 1
ATOM 2349 O O . ASP A 1 305 ? -21.373 4.644 0.251 1.00 94.69 305 ASP A O 1
ATOM 2353 N N . LEU A 1 306 ? -20.409 5.757 1.947 1.00 95.81 306 LEU A N 1
ATOM 2354 C CA . LEU A 1 306 ? -19.044 5.323 1.623 1.00 95.81 306 LEU A CA 1
ATOM 2355 C C . LEU A 1 306 ? -18.839 3.824 1.868 1.00 95.81 306 LEU A C 1
ATOM 2357 O O . LEU A 1 306 ? -18.202 3.147 1.061 1.00 95.81 306 LEU A O 1
ATOM 2361 N N . LEU A 1 307 ? -19.385 3.294 2.965 1.00 95.44 307 LEU A N 1
ATOM 2362 C CA . LEU A 1 307 ? -19.301 1.867 3.283 1.00 95.44 307 LEU A CA 1
ATOM 2363 C C . LEU A 1 307 ? -20.046 1.013 2.259 1.00 95.44 307 LEU A C 1
ATOM 2365 O O . LEU A 1 307 ? -19.529 -0.022 1.841 1.00 95.44 307 LEU A O 1
ATOM 2369 N N . GLU A 1 308 ? -21.222 1.456 1.818 1.00 93.50 308 GLU A N 1
ATOM 2370 C CA . GLU A 1 308 ? -21.983 0.773 0.774 1.00 93.50 308 GLU A CA 1
ATOM 2371 C C . GLU A 1 308 ? -21.241 0.802 -0.565 1.00 93.50 308 GLU A C 1
ATOM 2373 O O . GLU A 1 308 ? -21.133 -0.221 -1.243 1.00 93.50 308 GLU A O 1
ATOM 2378 N N . THR A 1 309 ? -20.641 1.940 -0.920 1.00 93.75 309 THR A N 1
ATOM 2379 C CA . THR A 1 309 ? -19.839 2.048 -2.146 1.00 93.75 309 THR A CA 1
ATOM 2380 C C . THR A 1 309 ? -18.622 1.117 -2.106 1.00 93.75 309 THR A C 1
ATOM 2382 O O . THR A 1 309 ? -18.358 0.410 -3.082 1.00 93.75 309 THR A O 1
ATOM 2385 N N . ALA A 1 310 ? -17.919 1.034 -0.970 1.00 94.38 310 ALA A N 1
ATOM 2386 C CA . ALA A 1 310 ? -16.832 0.075 -0.776 1.00 94.38 310 ALA A CA 1
ATOM 2387 C C . ALA A 1 310 ? -17.325 -1.379 -0.896 1.00 94.38 310 ALA A C 1
ATOM 2389 O O . ALA A 1 310 ? -16.719 -2.181 -1.608 1.00 94.38 310 ALA A O 1
ATOM 2390 N N . ARG A 1 311 ? -18.467 -1.712 -0.277 1.00 93.12 311 ARG A N 1
ATOM 2391 C CA . ARG A 1 311 ? -19.077 -3.051 -0.333 1.00 93.12 311 ARG A CA 1
ATOM 2392 C C . ARG A 1 311 ? -19.381 -3.489 -1.766 1.00 93.12 311 ARG A C 1
ATOM 2394 O O . ARG A 1 311 ? -19.062 -4.615 -2.142 1.00 93.12 311 ARG A O 1
ATOM 2401 N N . LEU A 1 312 ? -19.955 -2.605 -2.583 1.00 92.62 312 LEU A N 1
ATOM 2402 C CA . LEU A 1 312 ? -20.269 -2.885 -3.991 1.00 92.62 312 LEU A CA 1
ATOM 2403 C C . LEU A 1 312 ? -19.018 -3.152 -4.840 1.00 92.62 312 LEU A C 1
ATOM 2405 O O . LEU A 1 312 ? -19.090 -3.845 -5.852 1.00 92.62 312 LEU A O 1
ATOM 2409 N N . ARG A 1 313 ? -17.862 -2.634 -4.421 1.00 92.44 313 ARG A N 1
ATOM 2410 C CA . ARG A 1 313 ? -16.566 -2.862 -5.073 1.00 92.44 313 ARG A CA 1
ATOM 2411 C C . ARG A 1 313 ? -15.849 -4.127 -4.582 1.00 92.44 313 ARG A C 1
ATOM 2413 O O . ARG A 1 313 ? -14.853 -4.510 -5.185 1.00 92.44 313 ARG A O 1
ATOM 2420 N N . TRP A 1 314 ? -16.364 -4.787 -3.544 1.00 94.00 314 TRP A N 1
ATOM 2421 C CA . TRP A 1 314 ? -15.815 -6.010 -2.940 1.00 94.00 314 TRP A CA 1
ATOM 2422 C C . TRP A 1 314 ? -16.698 -7.249 -3.147 1.00 94.00 314 TRP A C 1
ATOM 2424 O O . TRP A 1 314 ? -16.609 -8.218 -2.399 1.00 94.00 314 TRP A O 1
ATOM 2434 N N . VAL A 1 315 ? -17.527 -7.268 -4.195 1.00 87.44 315 VAL A N 1
ATOM 2435 C CA . VAL A 1 315 ? -18.407 -8.412 -4.520 1.00 87.44 315 VAL A CA 1
ATOM 2436 C C . VAL A 1 315 ? -17.630 -9.723 -4.730 1.00 87.44 315 VAL A C 1
ATOM 2438 O O . VAL A 1 315 ? -18.164 -10.795 -4.462 1.00 87.44 315 VAL A O 1
ATOM 2441 N N . GLY A 1 316 ? -16.372 -9.647 -5.176 1.00 88.25 316 GLY A N 1
ATOM 2442 C CA . GLY A 1 316 ? -15.479 -10.797 -5.344 1.00 88.25 316 GLY A CA 1
ATOM 2443 C C . GLY A 1 316 ? -14.338 -10.868 -4.327 1.00 88.25 316 GLY A C 1
ATOM 2444 O O . GLY A 1 316 ? -13.311 -11.462 -4.655 1.00 88.25 316 GLY A O 1
ATOM 2445 N N . ALA A 1 317 ? -14.463 -10.211 -3.171 1.00 93.31 317 ALA A N 1
ATOM 2446 C CA . ALA A 1 317 ? -13.478 -10.290 -2.093 1.00 93.31 317 ALA A CA 1
ATOM 2447 C C . ALA A 1 317 ? -13.523 -11.654 -1.385 1.00 93.31 317 ALA A C 1
ATOM 2449 O O . ALA A 1 317 ? -14.506 -12.396 -1.472 1.00 93.31 317 ALA A O 1
ATOM 2450 N N . ASP A 1 318 ? -12.467 -11.974 -0.637 1.00 93.88 318 ASP A N 1
ATOM 2451 C CA . ASP A 1 318 ? -12.419 -13.185 0.175 1.00 93.88 318 ASP A CA 1
ATOM 2452 C C . ASP A 1 318 ? -13.552 -13.155 1.213 1.00 93.88 318 ASP A C 1
ATOM 2454 O O . ASP A 1 318 ? -13.668 -12.207 1.995 1.00 93.88 318 ASP A O 1
ATOM 2458 N N . GLY A 1 319 ? -14.375 -14.210 1.259 1.00 85.94 319 GLY A N 1
ATOM 2459 C CA . GLY A 1 319 ? -15.583 -14.247 2.100 1.00 85.94 319 GLY A CA 1
ATOM 2460 C C . GLY A 1 319 ? -15.323 -14.115 3.608 1.00 85.94 319 GLY A C 1
ATOM 2461 O O . GLY A 1 319 ? -16.223 -13.763 4.358 1.00 85.94 319 GLY A O 1
ATOM 2462 N N . ASN A 1 320 ? -14.083 -14.348 4.049 1.00 80.81 320 ASN A N 1
ATOM 2463 C CA . ASN A 1 320 ? -13.633 -14.155 5.429 1.00 80.81 320 ASN A CA 1
ATOM 2464 C C . ASN A 1 320 ? -12.652 -12.976 5.566 1.00 80.81 320 ASN A C 1
ATOM 2466 O O . ASN A 1 320 ? -11.799 -12.985 6.457 1.00 80.81 320 ASN A O 1
ATOM 2470 N N . SER A 1 321 ? -12.723 -11.971 4.700 1.00 87.06 321 SER A N 1
ATOM 2471 C CA . SER A 1 321 ? -11.915 -10.757 4.848 1.00 87.06 321 SER A CA 1
ATOM 2472 C C . SER A 1 321 ? -12.314 -9.970 6.113 1.00 87.06 321 SER A C 1
ATOM 2474 O O . SER A 1 321 ? -13.501 -9.908 6.463 1.00 87.06 321 SER A O 1
ATOM 2476 N N . PRO A 1 322 ? -11.354 -9.373 6.851 1.00 86.38 322 PRO A N 1
ATOM 2477 C CA . PRO A 1 322 ? -11.644 -8.460 7.957 1.00 86.38 322 PRO A CA 1
ATOM 2478 C C . PRO A 1 322 ? -12.616 -7.331 7.590 1.00 86.38 322 PRO A C 1
ATOM 2480 O O . PRO A 1 322 ? -13.449 -6.939 8.410 1.00 86.38 322 PRO A O 1
ATOM 2483 N N . GLU A 1 323 ? -12.542 -6.829 6.362 1.00 88.69 323 GLU A N 1
ATOM 2484 C CA . GLU A 1 323 ? -13.362 -5.738 5.851 1.00 88.69 323 GLU A CA 1
ATOM 2485 C C . GLU A 1 323 ? -14.828 -6.150 5.701 1.00 88.69 323 GLU A C 1
ATOM 2487 O O . GLU A 1 323 ? -15.698 -5.451 6.223 1.00 88.69 323 GLU A O 1
ATOM 2492 N N . LEU A 1 324 ? -15.114 -7.306 5.085 1.00 88.25 324 LEU A N 1
ATOM 2493 C CA . LEU A 1 324 ? -16.490 -7.795 4.948 1.00 88.25 324 LEU A CA 1
ATOM 2494 C C . LEU A 1 324 ? -17.120 -8.109 6.309 1.00 88.25 324 LEU A C 1
ATOM 2496 O O . LEU A 1 324 ? -18.230 -7.650 6.574 1.00 88.25 324 LEU A O 1
ATOM 2500 N N . ARG A 1 325 ? -16.389 -8.765 7.224 1.00 85.88 325 ARG A N 1
ATOM 2501 C CA . ARG A 1 325 ? -16.874 -8.981 8.605 1.00 85.88 325 ARG A CA 1
ATOM 2502 C C . ARG A 1 325 ? -17.208 -7.666 9.312 1.00 85.88 325 ARG A C 1
ATOM 2504 O O . ARG A 1 325 ? -18.192 -7.563 10.042 1.00 85.88 325 ARG A O 1
ATOM 2511 N N . THR A 1 326 ? -16.383 -6.640 9.105 1.00 85.06 326 THR A N 1
ATOM 2512 C CA . THR A 1 326 ? -16.633 -5.313 9.677 1.00 85.06 326 THR A CA 1
ATOM 2513 C C . THR A 1 326 ? -17.884 -4.681 9.065 1.00 85.06 326 THR A C 1
ATOM 2515 O O . THR A 1 326 ? -18.710 -4.145 9.798 1.00 85.06 326 THR A O 1
ATOM 2518 N N . LEU A 1 327 ? -18.076 -4.776 7.748 1.00 86.00 327 LEU A N 1
ATOM 2519 C CA . LEU A 1 327 ? -19.273 -4.257 7.080 1.00 86.00 327 LEU A CA 1
ATOM 2520 C C . LEU A 1 327 ? -20.556 -4.948 7.566 1.00 86.00 327 LEU A C 1
ATOM 2522 O O . LEU A 1 327 ? -21.554 -4.270 7.813 1.00 86.00 327 LEU A O 1
ATOM 2526 N N . GLU A 1 328 ? -20.527 -6.264 7.781 1.00 80.25 328 GLU A N 1
ATOM 2527 C CA . GLU A 1 328 ? -21.652 -7.020 8.349 1.00 80.25 328 GLU A CA 1
ATOM 2528 C C . GLU A 1 328 ? -22.016 -6.538 9.762 1.00 80.25 328 GLU A C 1
ATOM 2530 O O . GLU A 1 328 ? -23.187 -6.325 10.070 1.00 80.25 328 GLU A O 1
ATOM 2535 N N . THR A 1 329 ? -21.024 -6.297 10.624 1.00 76.25 329 THR A N 1
ATOM 2536 C CA . THR A 1 329 ? -21.288 -5.809 11.993 1.00 76.25 329 THR A CA 1
ATOM 2537 C C . THR A 1 329 ? -21.834 -4.381 12.033 1.00 76.25 329 THR A C 1
ATOM 2539 O O . THR A 1 329 ? -22.730 -4.089 12.830 1.00 76.25 329 THR A O 1
ATOM 2542 N N . VAL A 1 330 ? -21.335 -3.492 11.166 1.00 71.00 330 VAL A N 1
ATOM 2543 C CA . VAL A 1 330 ? -21.809 -2.101 11.081 1.00 71.00 330 VAL A CA 1
ATOM 2544 C C . VAL A 1 330 ? -23.239 -2.041 10.538 1.00 71.00 330 VAL A C 1
ATOM 2546 O O . VAL A 1 330 ? -24.072 -1.329 11.096 1.00 71.00 330 VAL A O 1
ATOM 2549 N N . THR A 1 331 ? -23.557 -2.830 9.510 1.00 61.94 331 THR A N 1
ATOM 2550 C CA . THR A 1 331 ? -24.911 -2.889 8.927 1.00 61.94 331 THR A CA 1
ATOM 2551 C C . THR A 1 331 ? -25.932 -3.562 9.842 1.00 61.94 331 THR A C 1
ATOM 2553 O O . THR A 1 331 ? -27.077 -3.131 9.869 1.00 61.94 331 THR A O 1
ATOM 2556 N N . ALA A 1 332 ? -25.537 -4.554 10.646 1.00 59.50 332 ALA A N 1
ATOM 2557 C CA . ALA A 1 332 ? -26.421 -5.173 11.640 1.00 59.50 332 ALA A CA 1
ATOM 2558 C C . ALA A 1 332 ? -26.723 -4.273 12.858 1.00 59.50 332 ALA A C 1
ATOM 2560 O O . ALA A 1 332 ? -27.666 -4.546 13.601 1.00 59.50 332 ALA A O 1
ATOM 2561 N N . SER A 1 333 ? -25.914 -3.232 13.085 1.00 51.47 333 SER A N 1
ATOM 2562 C CA . SER A 1 333 ? -26.055 -2.285 14.205 1.00 51.47 333 SER A CA 1
ATOM 2563 C C . SER A 1 333 ? -26.731 -0.962 13.810 1.00 51.47 333 SER A C 1
ATOM 2565 O O . SER A 1 333 ? -26.878 -0.085 14.664 1.00 51.47 333 SER A O 1
ATOM 2567 N N . SER A 1 334 ? -27.092 -0.815 12.531 1.00 46.78 334 SER A N 1
ATOM 2568 C CA . SER A 1 334 ? -27.766 0.350 11.934 1.00 46.78 334 SER A CA 1
ATOM 2569 C C . SER A 1 334 ? -29.265 0.095 11.794 1.00 46.78 334 SER A C 1
ATOM 2571 O O . SER A 1 334 ? -30.040 1.057 11.986 1.00 46.78 334 SER A O 1
#

Radius of gyration: 21.08 Å; Cα contacts (8 Å, |Δi|>4): 418; chains: 1; bounding box: 57×40×78 Å

Solvent-accessible surface area (backbone atoms only — not comparable to full-atom values): 17889 Å² total; per-residue (Å²): 135,83,80,75,80,79,71,75,80,80,54,63,70,58,44,40,55,47,24,49,52,25,44,77,67,68,38,54,71,61,21,46,56,41,41,51,52,36,40,74,76,42,70,80,39,62,59,42,53,44,46,45,42,48,44,18,63,78,59,46,46,38,69,62,28,34,55,53,43,52,53,50,48,69,76,41,69,43,81,46,76,64,33,30,41,43,46,48,53,36,24,48,36,26,45,59,33,39,26,45,72,64,15,49,49,45,38,67,71,42,27,45,75,47,18,81,83,31,80,88,27,31,57,53,39,50,47,52,54,50,42,37,40,71,70,47,66,16,65,83,62,73,38,85,70,76,43,78,62,58,40,77,83,66,81,77,53,78,89,50,41,72,37,60,66,61,52,49,51,51,43,49,30,28,55,77,68,67,35,60,70,58,45,52,52,53,53,49,50,25,43,59,41,29,76,73,43,92,59,86,76,28,76,53,43,46,58,41,46,49,34,39,49,53,10,52,44,26,44,74,76,66,37,21,57,60,10,25,52,28,32,60,64,24,50,76,58,53,59,76,79,49,95,54,80,71,80,52,44,60,57,53,51,46,26,36,52,18,14,62,73,52,66,58,52,69,64,43,46,54,54,30,52,51,55,41,70,69,38,98,45,47,57,36,57,46,29,36,55,38,12,53,52,32,35,76,70,72,41,43,67,69,7,47,56,29,37,50,55,20,51,71,62,35,78,79,27,45,93,82,32,69,64,59,57,49,51,53,55,55,61,76,74,107

Sequence (334 aa):
MTTECEVPAPDIEVLVNEAFSLIRGRRFGEARDTVERIEEMDRADPFGAHARIHLHIDEGTFEEGVERGIAYLTANDPFDGINVHNTMHVASLLMELGRATASIEWQERVMVPSAPGQPMSYPGAVNLLWQTEVLGYGRSSGRALPWRTLAPTIPIDPNHAADVSEMIVRVMPLVALSDEAGIDALLASLADADESAEGVHSQDRAAAVHTVTEGLRAWWHGDAHVAAKHLGEALPVLSRFTDYPGQFAVIEDTLIDAEWHSGARIHSERILRGRVGAYAMPRPRDQFWLGRILASTGRVTEGGDLLETARLRWVGADGNSPELRTLETVTASS

Foldseek 3Di:
DDDDPPPDDDDLVVLLVVLVVCLVVVVLVVSVVSLVVSCVVPVLPLSSLVSVLSSCVSQVVLVVSLVSLVVNCVVDPCQDACSLVSLLSSLVSCVLLQVNVVSLCSLVVHNLQRLLVHVVRLLSSLLSQLVCVLQCNDVNVVHDHPLVSSQCPDDDDLVCLQQLLVLLSNLRSCLLVVVPVSNVVSLVSLVVSLVVDDDPLSVCRSVLSVLLSQLSNCLSVPVLVSNLVSLVVNPVVVCVNDPDPVSCVSSLSSNLSSCVSVVVRVVLLVVLCCQQVVHPNGRLVSLLSNLVVCCVVVVNPSSVVSLVSSVVSNPPHDPPRPSVVVSVVSVVVD